Protein AF-0000000075312440 (afdb_homodimer)

Structure (mmCIF, N/CA/C/O backbone):
data_AF-0000000075312440-model_v1
#
loop_
_entity.id
_entity.type
_entity.pdbx_description
1 polymer 'Phytocyanin domain-containing protein'
#
loop_
_atom_site.group_PDB
_atom_site.id
_atom_site.type_symbol
_atom_site.label_atom_id
_atom_site.label_alt_id
_atom_site.label_comp_id
_atom_site.label_asym_id
_atom_site.label_entity_id
_atom_site.label_seq_id
_atom_site.pdbx_PDB_ins_code
_atom_site.Cartn_x
_atom_site.Cartn_y
_atom_site.Cartn_z
_atom_site.occupancy
_atom_site.B_iso_or_equiv
_atom_site.auth_seq_id
_atom_site.auth_comp_id
_atom_site.auth_asym_id
_atom_site.auth_atom_id
_atom_site.pdbx_PDB_model_num
ATOM 1 N N . MET A 1 1 ? -27.359 -23.406 16.297 1 30.23 1 MET A N 1
ATOM 2 C CA . MET A 1 1 ? -26.391 -22.375 16.625 1 30.23 1 MET A CA 1
ATOM 3 C C . MET A 1 1 ? -25.641 -21.922 15.383 1 30.23 1 MET A C 1
ATOM 5 O O . MET A 1 1 ? -24.875 -22.688 14.797 1 30.23 1 MET A O 1
ATOM 9 N N . MET A 1 2 ? -26.125 -20.906 14.672 1 35.16 2 MET A N 1
ATOM 10 C CA . MET A 1 2 ? -25.578 -20.422 13.406 1 35.16 2 MET A CA 1
ATOM 11 C C . MET A 1 2 ? -24.25 -19.703 13.625 1 35.16 2 MET A C 1
ATOM 13 O O . MET A 1 2 ? -24.188 -18.719 14.375 1 35.16 2 MET A O 1
ATOM 17 N N . ILE A 1 3 ? -23.141 -20.422 13.648 1 39.34 3 ILE A N 1
ATOM 18 C CA . ILE A 1 3 ? -21.812 -19.812 13.773 1 39.34 3 ILE A CA 1
ATOM 19 C C . ILE A 1 3 ? -21.594 -18.812 12.648 1 39.34 3 ILE A C 1
ATOM 21 O O . ILE A 1 3 ? -21.547 -19.188 11.477 1 39.34 3 ILE A O 1
ATOM 25 N N . VAL A 1 4 ? -22.016 -17.609 12.766 1 41.19 4 VAL A N 1
ATOM 26 C CA . VAL A 1 4 ? -21.609 -16.547 11.844 1 41.19 4 VAL A CA 1
ATOM 27 C C . VAL A 1 4 ? -20.094 -16.391 11.867 1 41.19 4 VAL A C 1
ATOM 29 O O . VAL A 1 4 ? -19.516 -16.031 12.898 1 41.19 4 VAL A O 1
ATOM 32 N N . ARG A 1 5 ? -19.406 -17.188 11.172 1 41.28 5 ARG A N 1
ATOM 33 C CA . ARG A 1 5 ? -17.969 -16.969 11.023 1 41.28 5 ARG A CA 1
ATOM 34 C C . ARG A 1 5 ? -17.672 -15.57 10.5 1 41.28 5 ARG A C 1
ATOM 36 O O . ARG A 1 5 ? -18.094 -15.219 9.398 1 41.28 5 ARG A O 1
ATOM 43 N N . VAL A 1 6 ? -17.625 -14.586 11.398 1 43.72 6 VAL A N 1
ATOM 44 C CA . VAL A 1 6 ? -17.125 -13.281 10.992 1 43.72 6 VAL A CA 1
ATOM 45 C C . VAL A 1 6 ? -15.797 -13.438 10.25 1 43.72 6 VAL A C 1
ATOM 47 O O . VAL A 1 6 ? -14.797 -13.852 10.836 1 43.72 6 VAL A O 1
ATOM 50 N N . GLU A 1 7 ? -15.859 -13.836 9.102 1 46.28 7 GLU A N 1
ATOM 51 C CA . GLU A 1 7 ? -14.633 -13.898 8.32 1 46.28 7 GLU A CA 1
ATOM 52 C C . GLU A 1 7 ? -13.859 -12.586 8.406 1 46.28 7 GLU A C 1
ATOM 54 O O . GLU A 1 7 ? -14.422 -11.516 8.188 1 46.28 7 GLU A O 1
ATOM 59 N N . SER A 1 8 ? -13.008 -12.32 9.367 1 50.22 8 SER A N 1
ATOM 60 C CA . SER A 1 8 ? -12.18 -11.133 9.57 1 50.22 8 SER A CA 1
ATOM 61 C C . SER A 1 8 ? -11.594 -10.633 8.258 1 50.22 8 SER A C 1
ATOM 63 O O . SER A 1 8 ? -10.82 -11.344 7.602 1 50.22 8 SER A O 1
ATOM 65 N N . SER A 1 9 ? -12.258 -9.766 7.586 1 57.12 9 SER A N 1
ATOM 66 C CA . SER A 1 9 ? -11.797 -9.133 6.355 1 57.12 9 SER A CA 1
ATOM 67 C C . SER A 1 9 ? -10.383 -8.586 6.508 1 57.12 9 SER A C 1
ATOM 69 O O . SER A 1 9 ? -10.086 -7.887 7.477 1 57.12 9 SER A O 1
ATOM 71 N N . THR A 1 10 ? -9.352 -9.148 5.961 1 80.31 10 THR A N 1
ATOM 72 C CA . THR A 1 10 ? -7.941 -8.781 5.977 1 80.31 10 THR A CA 1
ATOM 73 C C . THR A 1 10 ? -7.688 -7.559 5.098 1 80.31 10 THR A C 1
ATOM 75 O O . THR A 1 10 ? -6.547 -7.281 4.727 1 80.31 10 THR A O 1
ATOM 78 N N . THR A 1 11 ? -8.836 -6.77 4.863 1 89.88 11 THR A N 1
ATOM 79 C CA . THR A 1 11 ? -8.688 -5.582 4.027 1 89.88 11 THR A CA 1
ATOM 80 C C . THR A 1 11 ? -8.578 -4.324 4.887 1 89.88 11 THR A C 1
ATOM 82 O O . THR A 1 11 ? -9.008 -4.312 6.043 1 89.88 11 THR A O 1
ATOM 85 N N . THR A 1 12 ? -7.887 -3.367 4.406 1 92.75 12 THR A N 1
ATOM 86 C CA . THR A 1 12 ? -7.75 -2.059 5.035 1 92.75 12 THR A CA 1
ATOM 87 C C . THR A 1 12 ? -7.816 -0.947 3.988 1 92.75 12 THR A C 1
ATOM 89 O O . THR A 1 12 ? -7.812 -1.218 2.787 1 92.75 12 THR A O 1
ATOM 92 N N . THR A 1 13 ? -8.031 0.272 4.43 1 94.25 13 THR A N 1
ATOM 93 C CA . THR A 1 13 ? -8.133 1.429 3.549 1 94.25 13 THR A CA 1
ATOM 94 C C . THR A 1 13 ? -6.75 1.986 3.223 1 94.25 13 THR A C 1
ATOM 96 O O . THR A 1 13 ? -5.895 2.092 4.105 1 94.25 13 THR A O 1
ATOM 99 N N . LEU A 1 14 ? -6.605 2.281 1.987 1 96.88 14 LEU A N 1
ATOM 100 C CA . LEU A 1 14 ? -5.402 2.947 1.494 1 96.88 14 LEU A CA 1
ATOM 101 C C . LEU A 1 14 ? -5.73 4.34 0.968 1 96.88 14 LEU A C 1
ATOM 103 O O . LEU A 1 14 ? -6.59 4.492 0.095 1 96.88 14 LEU A O 1
ATOM 107 N N . HIS A 1 15 ? -5.109 5.34 1.508 1 97.38 15 HIS A N 1
ATOM 108 C CA . HIS A 1 15 ? -5.215 6.707 1.014 1 97.38 15 HIS A CA 1
ATOM 109 C C . HIS A 1 15 ? -4.082 7.035 0.048 1 97.38 15 HIS A C 1
ATOM 111 O O . HIS A 1 15 ? -2.906 6.965 0.417 1 97.38 15 HIS A O 1
ATOM 117 N N . ARG A 1 16 ? -4.41 7.422 -1.151 1 96.75 16 ARG A N 1
ATOM 118 C CA . ARG A 1 16 ? -3.377 7.906 -2.062 1 96.75 16 ARG A CA 1
ATOM 119 C C . ARG A 1 16 ? -3.055 9.375 -1.792 1 96.75 16 ARG A C 1
ATOM 121 O O . ARG A 1 16 ? -3.857 10.258 -2.102 1 96.75 16 ARG A O 1
ATOM 128 N N . VAL A 1 17 ? -1.908 9.602 -1.338 1 98.25 17 VAL A N 1
ATOM 129 C CA . VAL A 1 17 ? -1.532 10.938 -0.892 1 98.25 17 VAL A CA 1
ATOM 130 C C . VAL A 1 17 ? -1.569 11.906 -2.072 1 98.25 17 VAL A C 1
ATOM 132 O O . VAL A 1 17 ? -0.955 11.656 -3.111 1 98.25 17 VAL A O 1
ATOM 135 N N . GLY A 1 18 ? -2.275 12.953 -1.908 1 97.5 18 GLY A N 1
ATOM 136 C CA . GLY A 1 18 ? -2.422 13.945 -2.961 1 97.5 18 GLY A CA 1
ATOM 137 C C . GLY A 1 18 ? -3.539 13.617 -3.936 1 97.5 18 GLY A C 1
ATOM 138 O O . GLY A 1 18 ? -3.85 14.422 -4.82 1 97.5 18 GLY A O 1
ATOM 139 N N . GLY A 1 19 ? -4.047 12.43 -3.834 1 94.75 19 GLY A N 1
ATOM 140 C CA . GLY A 1 19 ? -5.266 12.117 -4.562 1 94.75 19 GLY A CA 1
ATOM 141 C C . GLY A 1 19 ? -5.02 11.289 -5.812 1 94.75 19 GLY A C 1
ATOM 142 O O . GLY A 1 19 ? -5.965 10.805 -6.438 1 94.75 19 GLY A O 1
ATOM 143 N N . GLY A 1 20 ? -3.773 11.148 -6.238 1 93.44 20 GLY A N 1
ATOM 144 C CA . GLY A 1 20 ? -3.447 10.422 -7.453 1 93.44 20 GLY A CA 1
ATOM 145 C C . GLY A 1 20 ? -2.377 9.367 -7.254 1 93.44 20 GLY A C 1
ATOM 146 O O . GLY A 1 20 ? -1.94 9.125 -6.125 1 93.44 20 GLY A O 1
ATOM 147 N N . ARG A 1 21 ? -2.008 8.711 -8.328 1 91.62 21 ARG A N 1
ATOM 148 C CA . ARG A 1 21 ? -1.05 7.609 -8.273 1 91.62 21 ARG A CA 1
ATOM 149 C C . ARG A 1 21 ? 0.366 8.133 -8.039 1 91.62 21 ARG A C 1
ATOM 151 O O . ARG A 1 21 ? 1.147 7.516 -7.312 1 91.62 21 ARG A O 1
ATOM 158 N N . TYR A 1 22 ? 0.708 9.219 -8.68 1 95.56 22 TYR A N 1
ATOM 159 C CA . TYR A 1 22 ? 2.041 9.797 -8.578 1 95.56 22 TYR A CA 1
ATOM 160 C C . TYR A 1 22 ? 1.967 11.273 -8.203 1 95.56 22 TYR A C 1
ATOM 162 O O . TYR A 1 22 ? 2.539 12.125 -8.883 1 95.56 22 TYR A O 1
ATOM 170 N N . THR A 1 23 ? 1.266 11.508 -7.016 1 97.5 23 THR A N 1
ATOM 171 C CA . THR A 1 23 ? 0.927 12.891 -6.684 1 97.5 23 THR A CA 1
ATOM 172 C C . THR A 1 23 ? 1.805 13.406 -5.547 1 97.5 23 THR A C 1
ATOM 174 O O . THR A 1 23 ? 1.729 14.586 -5.184 1 97.5 23 THR A O 1
ATOM 177 N N . TRP A 1 24 ? 2.674 12.562 -4.953 1 98.44 24 TRP A N 1
ATOM 178 C CA . TRP A 1 24 ? 3.705 13.141 -4.094 1 98.44 24 TRP A CA 1
ATOM 179 C C . TRP A 1 24 ? 4.75 13.875 -4.918 1 98.44 24 TRP A C 1
ATOM 181 O O . TRP A 1 24 ? 5.785 13.312 -5.273 1 98.44 24 TRP A O 1
ATOM 191 N N . ASN A 1 25 ? 4.41 15.047 -5.195 1 97.88 25 ASN A N 1
ATOM 192 C CA . ASN A 1 25 ? 5.125 15.906 -6.129 1 97.88 25 ASN A CA 1
ATOM 193 C C . ASN A 1 25 ? 4.949 17.375 -5.773 1 97.88 25 ASN A C 1
ATOM 195 O O . ASN A 1 25 ? 4.016 17.75 -5.059 1 97.88 25 ASN A O 1
ATOM 199 N N . PRO A 1 26 ? 5.93 18.172 -6.328 1 96.06 26 PRO A N 1
ATOM 200 C CA . PRO A 1 26 ? 5.734 19.609 -6.094 1 96.06 26 PRO A CA 1
ATOM 201 C C . PRO A 1 26 ? 4.422 20.125 -6.664 1 96.06 26 PRO A C 1
ATOM 203 O O . PRO A 1 26 ? 3.865 19.531 -7.59 1 96.06 26 PRO A O 1
ATOM 206 N N . ASN A 1 27 ? 3.869 21.188 -6.164 1 92.81 27 ASN A N 1
ATOM 207 C CA . ASN A 1 27 ? 2.705 21.922 -6.645 1 92.81 27 ASN A CA 1
ATOM 208 C C . ASN A 1 27 ? 1.409 21.172 -6.379 1 92.81 27 ASN A C 1
ATOM 210 O O . ASN A 1 27 ? 0.451 21.281 -7.145 1 92.81 27 ASN A O 1
ATOM 214 N N . VAL A 1 28 ? 1.43 20.266 -5.512 1 96.81 28 VAL A N 1
ATOM 215 C CA . VAL A 1 28 ? 0.22 19.656 -4.973 1 96.81 28 VAL A CA 1
ATOM 216 C C . VAL A 1 28 ? -0.119 20.281 -3.621 1 96.81 28 VAL A C 1
ATOM 218 O O . VAL A 1 28 ? 0.767 20.5 -2.791 1 96.81 28 VAL A O 1
ATOM 221 N N . ASN A 1 29 ? -1.418 20.594 -3.463 1 97 29 ASN A N 1
ATOM 222 C CA . ASN A 1 29 ? -1.864 21.125 -2.182 1 97 29 ASN A CA 1
ATOM 223 C C . ASN A 1 29 ? -2.238 20 -1.209 1 97 29 ASN A C 1
ATOM 225 O O . ASN A 1 29 ? -3.414 19.656 -1.076 1 97 29 ASN A O 1
ATOM 229 N N . PHE A 1 30 ? -1.274 19.578 -0.391 1 98 30 PHE A N 1
ATOM 230 C CA . PHE A 1 30 ? -1.459 18.406 0.466 1 98 30 PHE A CA 1
ATOM 231 C C . PHE A 1 30 ? -2.381 18.734 1.635 1 98 30 PHE A C 1
ATOM 233 O O . PHE A 1 30 ? -3.127 17.875 2.105 1 98 30 PHE A O 1
ATOM 240 N N . SER A 1 31 ? -2.322 19.953 2.08 1 96.06 31 SER A N 1
ATOM 241 C CA . SER A 1 31 ? -3.211 20.344 3.17 1 96.06 31 SER A CA 1
ATOM 242 C C . SER A 1 31 ? -4.676 20.266 2.746 1 96.06 31 SER A C 1
ATOM 244 O O . SER A 1 31 ? -5.516 19.766 3.5 1 96.06 31 SER A O 1
ATOM 246 N N . ASP A 1 32 ? -4.902 20.797 1.604 1 96.12 32 ASP A N 1
ATOM 247 C CA . ASP A 1 32 ? -6.266 20.719 1.085 1 96.12 32 ASP A CA 1
ATOM 248 C C . ASP A 1 32 ? -6.711 19.266 0.917 1 96.12 32 ASP A C 1
ATOM 250 O O . ASP A 1 32 ? -7.809 18.906 1.333 1 96.12 32 ASP A O 1
ATOM 254 N N . TRP A 1 33 ? -5.965 18.484 0.293 1 96.56 33 TRP A N 1
ATOM 255 C CA . TRP A 1 33 ? -6.281 17.062 0.123 1 96.56 33 TRP A CA 1
ATOM 256 C C . TRP A 1 33 ? -6.562 16.406 1.469 1 96.56 33 TRP A C 1
ATOM 258 O O . TRP A 1 33 ? -7.578 15.727 1.633 1 96.56 33 TRP A O 1
ATOM 268 N N . ALA A 1 34 ? -5.656 16.609 2.467 1 97.06 34 ALA A N 1
ATOM 269 C CA . ALA A 1 34 ? -5.777 15.953 3.764 1 97.06 34 ALA A CA 1
ATOM 270 C C . ALA A 1 34 ? -7.047 16.391 4.488 1 97.06 34 ALA A C 1
ATOM 272 O O . ALA A 1 34 ? -7.66 15.609 5.215 1 97.06 34 ALA A O 1
ATOM 273 N N . ASN A 1 35 ? -7.445 17.578 4.242 1 94.81 35 ASN A N 1
ATOM 274 C CA . ASN A 1 35 ? -8.617 18.125 4.914 1 94.81 35 ASN A CA 1
ATOM 275 C C . ASN A 1 35 ? -9.898 17.438 4.434 1 94.81 35 ASN A C 1
ATOM 277 O O . ASN A 1 35 ? -10.945 17.547 5.086 1 94.81 35 ASN A O 1
ATOM 281 N N . HIS A 1 36 ? -9.766 16.781 3.381 1 94.62 36 HIS A N 1
ATOM 282 C CA . HIS A 1 36 ? -10.945 16.109 2.846 1 94.62 36 HIS A CA 1
ATOM 283 C C . HIS A 1 36 ? -10.898 14.609 3.123 1 94.62 36 HIS A C 1
ATOM 285 O O . HIS A 1 36 ? -11.734 13.852 2.629 1 94.62 36 HIS A O 1
ATOM 291 N N . GLU A 1 37 ? -9.969 14.32 3.908 1 95.62 37 GLU A N 1
ATOM 292 C CA . GLU A 1 37 ? -9.812 12.922 4.285 1 95.62 37 GLU A CA 1
ATOM 293 C C . GLU A 1 37 ? -10.016 12.727 5.785 1 95.62 37 GLU A C 1
ATOM 295 O O . GLU A 1 37 ? -9.852 13.672 6.566 1 95.62 37 GLU A O 1
ATOM 300 N N . ARG A 1 38 ? -10.453 11.445 6.102 1 95 38 ARG A N 1
ATOM 301 C CA . ARG A 1 38 ? -10.391 10.945 7.473 1 95 38 ARG A CA 1
ATOM 302 C C . ARG A 1 38 ? -9.477 9.734 7.578 1 95 38 ARG A C 1
ATOM 304 O O . ARG A 1 38 ? -9.586 8.797 6.785 1 95 38 ARG A O 1
ATOM 311 N N . PHE A 1 39 ? -8.656 9.836 8.523 1 97.12 39 PHE A N 1
ATOM 312 C CA . PHE A 1 39 ? -7.656 8.789 8.711 1 97.12 39 PHE A CA 1
ATOM 313 C C . PHE A 1 39 ? -7.902 8.039 10.016 1 97.12 39 PHE A C 1
ATOM 315 O O . PHE A 1 39 ? -8.008 8.656 11.086 1 97.12 39 PHE A O 1
ATOM 322 N N . TYR A 1 40 ? -7.914 6.75 9.922 1 96.25 40 TYR A N 1
ATOM 323 C CA . TYR A 1 40 ? -8.109 5.938 11.117 1 96.25 40 TYR A CA 1
ATOM 324 C C . TYR A 1 40 ? -6.918 5.023 11.352 1 96.25 40 TYR A C 1
ATOM 326 O O . TYR A 1 40 ? -6.23 4.629 10.406 1 96.25 40 TYR A O 1
ATOM 334 N N . SER A 1 41 ? -6.746 4.727 12.609 1 96.88 41 SER A N 1
ATOM 335 C CA . SER A 1 41 ? -5.676 3.801 12.961 1 96.88 41 SER A CA 1
ATOM 336 C C . SER A 1 41 ? -5.797 2.494 12.188 1 96.88 41 SER A C 1
ATOM 338 O O . SER A 1 41 ? -6.895 1.953 12.039 1 96.88 41 SER A O 1
ATOM 340 N N . GLY A 1 42 ? -4.645 1.996 11.734 1 94.25 42 GLY A N 1
ATOM 341 C CA . GLY A 1 42 ? -4.609 0.757 10.977 1 94.25 42 GLY A CA 1
ATOM 342 C C . GLY A 1 42 ? -4.625 0.977 9.469 1 94.25 42 GLY A C 1
ATOM 343 O O . GLY A 1 42 ? -4.27 0.08 8.703 1 94.25 42 GLY A O 1
ATOM 344 N N . GLU A 1 43 ? -4.992 2.186 8.984 1 95.69 43 GLU A N 1
ATOM 345 C CA . GLU A 1 43 ? -5.078 2.477 7.559 1 95.69 43 GLU A CA 1
ATOM 346 C C . GLU A 1 43 ? -3.709 2.828 6.984 1 95.69 43 GLU A C 1
ATOM 348 O O . GLU A 1 43 ? -2.723 2.902 7.723 1 95.69 43 GLU A O 1
ATOM 353 N N . TRP A 1 44 ? -3.693 2.949 5.672 1 97.25 44 TRP A N 1
ATOM 354 C CA . TRP A 1 44 ? -2.41 3.082 4.992 1 97.25 44 TRP A CA 1
ATOM 355 C C . TRP A 1 44 ? -2.375 4.34 4.133 1 97.25 44 TRP A C 1
ATOM 357 O O . TRP A 1 44 ? -3.41 4.789 3.635 1 97.25 44 TRP A O 1
ATOM 367 N N . LEU A 1 45 ? -1.146 4.863 3.973 1 98.25 45 LEU A N 1
ATOM 368 C CA . LEU A 1 45 ? -0.843 5.902 2.992 1 98.25 45 LEU A CA 1
ATOM 369 C C . LEU A 1 45 ? -0.029 5.336 1.834 1 98.25 45 LEU A C 1
ATOM 371 O O . LEU A 1 45 ? 0.866 4.512 2.041 1 98.25 45 LEU A O 1
ATOM 375 N N . TYR A 1 46 ? -0.363 5.73 0.7 1 97.94 46 TYR A N 1
ATOM 376 C CA . TYR A 1 46 ? 0.431 5.465 -0.494 1 97.94 46 TYR A CA 1
ATOM 377 C C . TYR A 1 46 ? 1.084 6.738 -1.012 1 97.94 46 TYR A C 1
ATOM 379 O O . TYR A 1 46 ? 0.402 7.738 -1.257 1 97.94 46 TYR A O 1
ATOM 387 N N . PHE A 1 47 ? 2.391 6.695 -1.192 1 98.12 47 PHE A N 1
ATOM 388 C CA . PHE A 1 47 ? 3.168 7.762 -1.812 1 98.12 47 PHE A CA 1
ATOM 389 C C . PHE A 1 47 ? 3.703 7.32 -3.17 1 98.12 47 PHE A C 1
ATOM 391 O O . PHE A 1 47 ? 4.57 6.449 -3.248 1 98.12 47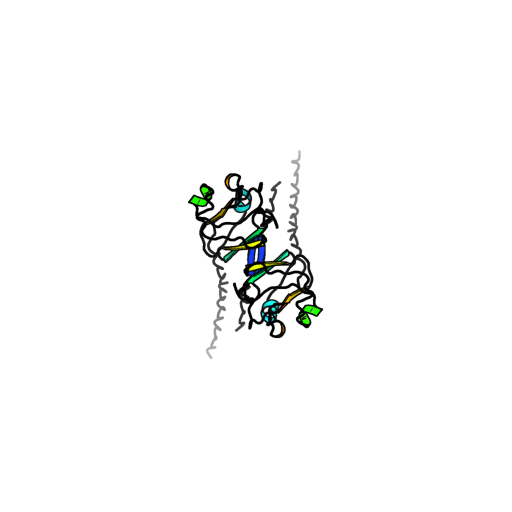 PHE A O 1
ATOM 398 N N . GLY A 1 48 ? 3.199 7.953 -4.207 1 97 48 GLY A N 1
ATOM 399 C CA . GLY A 1 48 ? 3.744 7.734 -5.535 1 97 48 GLY A CA 1
ATOM 400 C C . GLY A 1 48 ? 4.594 8.891 -6.027 1 97 48 GLY A C 1
ATOM 401 O O . GLY A 1 48 ? 4.137 10.039 -6.059 1 97 48 GLY A O 1
ATOM 402 N N . PHE A 1 49 ? 5.832 8.641 -6.438 1 97.75 49 PHE A N 1
ATOM 403 C CA . PHE A 1 49 ? 6.754 9.703 -6.824 1 97.75 49 PHE A CA 1
ATOM 404 C C . PHE A 1 49 ? 7.949 9.133 -7.574 1 97.75 49 PHE A C 1
ATOM 406 O O . PHE A 1 49 ? 8.125 7.914 -7.645 1 97.75 49 PHE A O 1
ATOM 413 N N . ASP A 1 50 ? 8.695 10.016 -8.203 1 96.94 50 ASP A N 1
ATOM 414 C CA . ASP A 1 50 ? 9.984 9.656 -8.781 1 96.94 50 ASP A CA 1
ATOM 415 C C . ASP A 1 50 ? 11.07 9.609 -7.715 1 96.94 50 ASP A C 1
ATOM 417 O O . ASP A 1 50 ? 11.492 10.648 -7.199 1 96.94 50 ASP A O 1
ATOM 421 N N . PRO A 1 51 ? 11.57 8.367 -7.438 1 95.25 51 PRO A N 1
ATOM 422 C CA . PRO A 1 51 ? 12.5 8.25 -6.312 1 95.25 51 PRO A CA 1
ATOM 423 C C . PRO A 1 51 ? 13.859 8.883 -6.598 1 95.25 51 PRO A C 1
ATOM 425 O O . PRO A 1 51 ? 14.672 9.047 -5.684 1 95.25 51 PRO A O 1
ATOM 428 N N . THR A 1 52 ? 14.133 9.227 -7.75 1 96.44 52 THR A N 1
ATOM 429 C CA . THR A 1 52 ? 15.383 9.914 -8.07 1 96.44 52 THR A CA 1
ATOM 430 C C . THR A 1 52 ? 15.305 11.391 -7.688 1 96.44 52 THR A C 1
ATOM 432 O O . THR A 1 52 ? 16.328 12.039 -7.48 1 96.44 52 THR A O 1
ATOM 435 N N . SER A 1 53 ? 14.109 11.898 -7.566 1 97.12 53 SER A N 1
ATOM 436 C CA . SER A 1 53 ? 13.93 13.328 -7.352 1 97.12 53 SER A CA 1
ATOM 437 C C . SER A 1 53 ? 13.359 13.609 -5.965 1 97.12 53 SER A C 1
ATOM 439 O O . SER A 1 53 ? 13.578 14.695 -5.41 1 97.12 53 SER A O 1
ATOM 441 N N . HIS A 1 54 ? 12.633 12.633 -5.504 1 98.12 54 HIS A N 1
ATOM 442 C CA . HIS A 1 54 ? 11.914 12.883 -4.258 1 98.12 54 HIS A CA 1
ATOM 443 C C . HIS A 1 54 ? 12.094 11.727 -3.279 1 98.12 54 HIS A C 1
ATOM 445 O O . HIS A 1 54 ? 12.547 10.648 -3.662 1 98.12 54 HIS A O 1
ATOM 451 N N . ASN A 1 55 ? 11.844 11.992 -2.016 1 98.31 55 ASN A N 1
ATOM 452 C CA . ASN A 1 55 ? 11.742 10.992 -0.961 1 98.31 55 ASN A CA 1
ATOM 453 C C . ASN A 1 55 ? 10.625 11.32 0.024 1 98.31 55 ASN A C 1
ATOM 455 O O . ASN A 1 55 ? 9.945 12.344 -0.121 1 98.31 55 ASN A O 1
ATOM 459 N N . VAL A 1 56 ? 10.289 10.406 0.856 1 98.75 56 VAL A N 1
ATOM 460 C CA . VAL A 1 56 ? 9.312 10.594 1.922 1 98.75 56 VAL A CA 1
ATOM 461 C C . VAL A 1 56 ? 9.953 10.305 3.275 1 98.75 56 VAL A C 1
ATOM 463 O O . VAL A 1 56 ? 10.367 9.172 3.543 1 98.75 56 VAL A O 1
ATOM 466 N N . LEU A 1 57 ? 10.047 11.297 4.145 1 98.81 57 LEU A N 1
ATOM 467 C CA . LEU A 1 57 ? 10.562 11.172 5.504 1 98.81 57 LEU A CA 1
ATOM 468 C C . LEU A 1 57 ? 9.469 11.438 6.531 1 98.81 57 LEU A C 1
ATOM 470 O O . LEU A 1 57 ? 8.773 12.453 6.457 1 98.81 57 LEU A O 1
ATOM 474 N N . GLU A 1 58 ? 9.281 10.523 7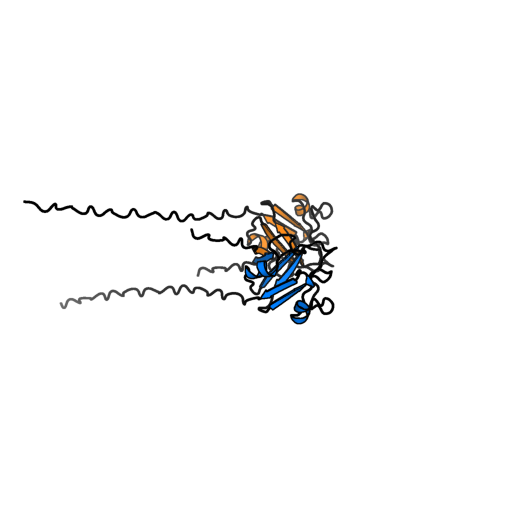.41 1 98.88 58 GLU A N 1
ATOM 475 C CA . GLU A 1 58 ? 8.484 10.805 8.602 1 98.88 58 GLU A CA 1
ATOM 476 C C . GLU A 1 58 ? 9.281 11.641 9.609 1 98.88 58 GLU A C 1
ATOM 478 O O . GLU A 1 58 ? 10.422 11.305 9.938 1 98.88 58 GLU A O 1
ATOM 483 N N . VAL A 1 59 ? 8.656 12.656 10.102 1 98.94 59 VAL A N 1
ATOM 484 C CA . VAL A 1 59 ? 9.375 13.555 11 1 98.94 59 VAL A CA 1
ATOM 485 C C . VAL A 1 59 ? 8.469 13.945 12.172 1 98.94 59 VAL A C 1
ATOM 487 O O . VAL A 1 59 ? 7.281 13.609 12.18 1 98.94 59 VAL A O 1
ATOM 490 N N . ASN A 1 60 ? 9.094 14.539 13.195 1 98.69 60 ASN A N 1
ATOM 491 C CA . ASN A 1 60 ? 8.273 15.109 14.258 1 98.69 60 ASN A CA 1
ATOM 492 C C . ASN A 1 60 ? 7.676 16.453 13.852 1 98.69 60 ASN A C 1
ATOM 494 O O . ASN A 1 60 ? 7.984 16.969 12.773 1 98.69 60 ASN A O 1
ATOM 498 N N . LYS A 1 61 ? 6.832 17 14.703 1 98.75 61 LYS A N 1
ATOM 499 C CA . LYS A 1 61 ? 6.113 18.234 14.375 1 98.75 61 LYS A CA 1
ATOM 500 C C . LYS A 1 61 ? 7.078 19.391 14.133 1 98.75 61 LYS A C 1
ATOM 502 O O . LYS A 1 61 ? 6.902 20.156 13.188 1 98.75 61 LYS A O 1
ATOM 507 N N . SER A 1 62 ? 8.062 19.531 14.977 1 98.69 62 SER A N 1
ATOM 508 C CA . SER A 1 62 ? 9.016 20.625 14.844 1 98.69 62 SER A CA 1
ATOM 509 C C . SER A 1 62 ? 9.742 20.562 13.508 1 98.69 62 SER A C 1
ATOM 511 O O . SER A 1 62 ? 9.852 21.578 12.805 1 98.69 62 SER A O 1
ATOM 513 N N . SER A 1 63 ? 10.219 19.391 13.172 1 98.81 63 SER A N 1
ATOM 514 C CA . SER A 1 63 ? 10.914 19.219 11.898 1 98.81 63 SER A CA 1
ATOM 515 C C . SER A 1 63 ? 9.977 19.453 10.719 1 98.81 63 SER A C 1
ATOM 517 O O . SER A 1 63 ? 10.398 19.938 9.672 1 98.81 63 SER A O 1
ATOM 519 N N . TYR A 1 64 ? 8.789 19.062 10.922 1 98.81 64 TYR A N 1
ATOM 520 C CA . TYR A 1 64 ? 7.77 19.344 9.914 1 98.81 64 TYR A CA 1
ATOM 521 C C . TYR A 1 64 ? 7.609 20.844 9.688 1 98.81 64 TYR A C 1
ATOM 523 O O . TYR A 1 64 ? 7.602 21.312 8.547 1 98.81 64 TYR A O 1
ATOM 531 N N . GLU A 1 65 ? 7.441 21.578 10.711 1 98.69 65 GLU A N 1
ATOM 532 C CA . GLU A 1 65 ? 7.199 23.016 10.633 1 98.69 65 GLU A CA 1
ATOM 533 C C . GLU A 1 65 ? 8.406 23.75 10.07 1 98.69 65 GLU A C 1
ATOM 535 O O . GLU A 1 65 ? 8.258 24.766 9.375 1 98.69 65 GLU A O 1
ATOM 540 N N . GLN A 1 66 ? 9.594 23.156 10.242 1 98.56 66 GLN A N 1
ATOM 541 C CA . GLN A 1 66 ? 10.812 23.859 9.867 1 98.56 66 GLN A CA 1
ATOM 542 C C . GLN A 1 66 ? 11.477 23.188 8.664 1 98.56 66 GLN A C 1
ATOM 544 O O . GLN A 1 66 ? 12.523 23.641 8.203 1 98.56 66 GLN A O 1
ATOM 549 N N . CYS A 1 67 ? 10.945 22.172 8.211 1 98.69 67 CYS A N 1
ATOM 550 C CA . CYS A 1 67 ? 11.477 21.406 7.098 1 98.69 67 CYS A CA 1
ATOM 551 C C . CYS A 1 67 ? 12.898 20.938 7.387 1 98.69 67 CYS A C 1
ATOM 553 O O . CYS A 1 67 ? 13.797 21.125 6.562 1 98.69 67 CYS A O 1
ATOM 555 N N . ILE A 1 68 ? 13.07 20.391 8.562 1 98.56 68 ILE A N 1
ATOM 556 C CA . ILE A 1 68 ? 14.344 19.766 8.922 1 98.56 68 ILE A CA 1
ATOM 557 C C . ILE A 1 68 ? 14.352 18.312 8.484 1 98.56 68 ILE A C 1
ATOM 559 O O . ILE A 1 68 ? 13.531 17.516 8.938 1 98.56 68 ILE A O 1
ATOM 563 N N . ASP A 1 69 ? 15.32 17.891 7.605 1 97.88 69 ASP A N 1
ATOM 564 C CA . ASP A 1 69 ? 15.289 16.562 7.016 1 97.88 69 ASP A CA 1
ATOM 565 C C . ASP A 1 69 ? 16.422 15.695 7.566 1 97.88 69 ASP A C 1
ATOM 567 O O . ASP A 1 69 ? 16.656 14.594 7.066 1 97.88 69 ASP A O 1
ATOM 571 N N . THR A 1 70 ? 17.109 16.141 8.625 1 97.12 70 THR A N 1
ATOM 572 C CA . THR A 1 70 ? 18.25 15.406 9.141 1 97.12 70 THR A CA 1
ATOM 573 C C . THR A 1 70 ? 17.859 14.602 10.375 1 97.12 70 THR A C 1
ATOM 575 O O . THR A 1 70 ? 18.578 13.68 10.766 1 97.12 70 THR A O 1
ATOM 578 N N . ASP A 1 71 ? 16.812 14.93 11.078 1 95.81 71 ASP A N 1
ATOM 579 C CA . ASP A 1 71 ? 16.406 14.234 12.297 1 95.81 71 ASP A CA 1
ATOM 580 C C . ASP A 1 71 ? 15.078 13.492 12.094 1 95.81 71 ASP A C 1
ATOM 582 O O . ASP A 1 71 ? 14.195 13.539 12.953 1 95.81 71 ASP A O 1
ATOM 586 N N . PHE A 1 72 ? 15.008 12.852 10.938 1 98.12 72 PHE A N 1
ATOM 587 C CA . PHE A 1 72 ? 13.75 12.18 10.648 1 98.12 72 PHE A CA 1
ATOM 588 C C . PHE A 1 72 ? 13.578 10.953 11.531 1 98.12 72 PHE A C 1
ATOM 590 O O . PHE A 1 72 ? 14.562 10.398 12.031 1 98.12 72 PHE A O 1
ATOM 597 N N . ILE A 1 73 ? 12.305 10.617 11.828 1 98.56 73 ILE A N 1
ATOM 598 C CA . ILE A 1 73 ? 11.922 9.445 12.602 1 98.56 73 ILE A CA 1
ATOM 599 C C . ILE A 1 73 ? 12.148 8.18 11.773 1 98.56 73 ILE A C 1
ATOM 601 O O . ILE A 1 73 ? 12.719 7.203 12.258 1 98.56 73 ILE A O 1
ATOM 605 N N . SER A 1 74 ? 11.695 8.117 10.508 1 97.62 74 SER A N 1
ATOM 606 C CA . SER A 1 74 ? 11.914 7.004 9.586 1 97.62 74 SER A CA 1
ATOM 607 C C . SER A 1 74 ? 11.969 7.484 8.141 1 97.62 74 SER A C 1
ATOM 609 O O . SER A 1 74 ? 11.391 8.523 7.805 1 97.62 74 SER A O 1
ATOM 611 N N . ASN A 1 75 ? 12.773 6.785 7.383 1 97.81 75 ASN A N 1
ATOM 612 C CA . ASN A 1 75 ? 12.773 6.957 5.934 1 97.81 75 ASN A CA 1
ATOM 613 C C . ASN A 1 75 ? 11.812 5.988 5.254 1 97.81 75 ASN A C 1
ATOM 615 O O . ASN A 1 75 ? 12.07 4.785 5.195 1 97.81 75 ASN A O 1
ATOM 619 N N . VAL A 1 76 ? 10.734 6.535 4.719 1 97.25 76 VAL A N 1
ATOM 620 C CA . VAL A 1 76 ? 9.648 5.746 4.145 1 97.25 76 VAL A CA 1
ATOM 621 C C . VAL A 1 76 ? 10.039 5.281 2.74 1 97.25 76 VAL A C 1
ATOM 623 O O . VAL A 1 76 ? 9.523 4.277 2.248 1 97.25 76 VAL A O 1
ATOM 626 N N . THR A 1 77 ? 10.961 5.895 2.051 1 95.88 77 THR A N 1
ATOM 627 C CA . THR A 1 77 ? 11.289 5.727 0.641 1 95.88 77 THR A CA 1
ATOM 628 C C . THR A 1 77 ? 11.945 4.371 0.394 1 95.88 77 THR A C 1
ATOM 630 O O . THR A 1 77 ? 12.93 4.02 1.046 1 95.88 77 THR A O 1
ATOM 633 N N . ARG A 1 78 ? 11.445 3.682 -0.514 1 90.19 78 ARG A N 1
ATOM 634 C CA . ARG A 1 78 ? 12.039 2.426 -0.962 1 90.19 78 ARG A CA 1
ATOM 635 C C . ARG A 1 78 ? 12.195 2.404 -2.479 1 90.19 78 ARG A C 1
ATOM 637 O O . ARG A 1 78 ? 13.219 1.945 -2.998 1 90.19 78 ARG A O 1
ATOM 644 N N . GLY A 1 79 ? 11.109 2.943 -3.281 1 90.56 79 GLY A N 1
ATOM 645 C CA . GLY A 1 79 ? 11.188 2.84 -4.73 1 90.56 79 GLY A CA 1
ATOM 646 C C . GLY A 1 79 ? 10.195 3.736 -5.445 1 90.56 79 GLY A C 1
ATOM 647 O O . GLY A 1 79 ? 10.094 3.701 -6.672 1 90.56 79 GLY A O 1
ATOM 648 N N . GLY A 1 80 ? 9.508 4.453 -4.82 1 94.56 80 GLY A N 1
ATOM 649 C CA . GLY A 1 80 ? 8.641 5.445 -5.434 1 94.56 80 GLY A CA 1
ATOM 650 C C . GLY A 1 80 ? 7.18 5.051 -5.414 1 94.56 80 GLY A C 1
ATOM 651 O O . GLY A 1 80 ? 6.328 5.781 -5.934 1 94.56 80 GLY A O 1
ATOM 652 N N . ARG A 1 81 ? 6.957 3.871 -5.004 1 94.06 81 ARG A N 1
ATOM 653 C CA . ARG A 1 81 ? 5.613 3.391 -4.688 1 94.06 81 ARG A CA 1
ATOM 654 C C . ARG A 1 81 ? 5.539 2.889 -3.25 1 94.06 81 ARG A C 1
ATOM 656 O O . ARG A 1 81 ? 5.328 1.698 -3.012 1 94.06 81 ARG A O 1
ATOM 663 N N . ASP A 1 82 ? 5.664 3.799 -2.354 1 96.75 82 ASP A N 1
ATOM 664 C CA . ASP A 1 82 ? 5.918 3.439 -0.961 1 96.75 82 ASP A CA 1
ATOM 665 C C . ASP A 1 82 ? 4.656 3.6 -0.116 1 96.75 82 ASP A C 1
ATOM 667 O O . ASP A 1 82 ? 3.854 4.504 -0.353 1 96.75 82 ASP A O 1
ATOM 671 N N . VAL A 1 83 ? 4.516 2.717 0.814 1 97.12 83 VAL A N 1
ATOM 672 C CA . VAL A 1 83 ? 3.344 2.76 1.681 1 97.12 83 VAL A CA 1
ATOM 673 C C . VAL A 1 83 ? 3.781 2.939 3.133 1 97.12 83 VAL A C 1
ATOM 675 O O . VAL A 1 83 ? 4.926 2.652 3.482 1 97.12 83 VAL A O 1
ATOM 678 N N . PHE A 1 84 ? 2.932 3.494 3.93 1 97.81 84 PHE A N 1
ATOM 679 C CA . PHE A 1 84 ? 3.135 3.729 5.355 1 97.81 84 PHE A CA 1
ATOM 680 C C . PHE A 1 84 ? 1.861 3.43 6.141 1 97.81 84 PHE A C 1
ATOM 682 O O . PHE A 1 84 ? 0.794 3.963 5.828 1 97.81 84 PHE A O 1
ATOM 689 N N . GLN A 1 85 ? 1.995 2.561 7.109 1 96.81 85 GLN A N 1
ATOM 690 C CA . GLN A 1 85 ? 0.828 2.234 7.922 1 96.81 85 GLN A CA 1
ATOM 691 C C . GLN A 1 85 ? 0.708 3.174 9.117 1 96.81 85 GLN A C 1
ATOM 693 O O . GLN A 1 85 ? 1.684 3.404 9.836 1 96.81 85 GLN A O 1
ATOM 698 N N . LEU A 1 86 ? -0.514 3.662 9.273 1 97.94 86 LEU A N 1
ATOM 699 C CA . LEU A 1 86 ? -0.839 4.512 10.414 1 97.94 86 LEU A CA 1
ATOM 700 C C . LEU A 1 86 ? -1.273 3.672 11.609 1 97.94 86 LEU A C 1
ATOM 702 O O . LEU A 1 86 ? -2.471 3.523 11.867 1 97.94 86 LEU A O 1
ATOM 706 N N . LEU A 1 87 ? -0.375 3.295 12.453 1 96.56 87 LEU A N 1
ATOM 707 C CA . LEU A 1 87 ? -0.623 2.271 13.469 1 96.56 87 LEU A CA 1
ATOM 708 C C . LEU A 1 87 ? -1.318 2.867 14.688 1 96.56 87 LEU A C 1
ATOM 710 O O . LEU A 1 87 ? -2.119 2.193 15.336 1 96.56 87 LEU A O 1
ATOM 714 N N . GLN A 1 88 ? -1.038 4.109 14.992 1 97.56 88 GLN A N 1
ATOM 715 C CA . GLN A 1 88 ? -1.541 4.715 16.219 1 97.56 88 GLN A CA 1
ATOM 716 C C . GLN A 1 88 ? -2.387 5.949 15.922 1 97.56 88 GLN A C 1
ATOM 718 O O . GLN A 1 88 ? -2.107 6.684 14.969 1 97.56 88 GLN A O 1
ATOM 723 N N . PRO A 1 89 ? -3.369 6.156 16.812 1 98 89 PRO A N 1
ATOM 724 C CA . PRO A 1 89 ? -4.117 7.406 16.688 1 98 89 PRO A CA 1
ATOM 725 C C . PRO A 1 89 ? -3.338 8.617 17.203 1 98 89 PRO A C 1
ATOM 727 O O . PRO A 1 89 ? -3.342 8.891 18.406 1 98 89 PRO A O 1
ATOM 730 N N . LYS A 1 90 ? -2.67 9.234 16.438 1 98.62 90 LYS A N 1
ATOM 731 C CA . LYS A 1 90 ? -1.864 10.43 16.688 1 98.62 90 LYS A CA 1
ATOM 732 C C . LYS A 1 90 ? -1.599 11.195 15.398 1 98.62 90 LYS A C 1
ATOM 734 O O . LYS A 1 90 ? -1.915 10.711 14.312 1 98.62 90 LYS A O 1
ATOM 739 N N . PRO A 1 91 ? -1.056 12.375 15.539 1 98.75 91 PRO A N 1
ATOM 740 C CA . PRO A 1 91 ? -0.611 13.039 14.32 1 98.75 91 PRO A CA 1
ATOM 741 C C . PRO A 1 91 ? 0.657 12.422 13.734 1 98.75 91 PRO A C 1
ATOM 743 O O . PRO A 1 91 ? 1.538 11.992 14.477 1 98.75 91 PRO A O 1
ATOM 746 N N . TYR A 1 92 ? 0.719 12.344 12.43 1 98.88 92 TYR A N 1
ATOM 747 C CA . TYR A 1 92 ? 1.918 12 11.68 1 98.88 92 TYR A CA 1
ATOM 748 C C . TYR A 1 92 ? 2.328 13.141 10.758 1 98.88 92 TYR A C 1
ATOM 750 O O . TYR A 1 92 ? 1.475 13.859 10.227 1 98.88 92 TYR A O 1
ATOM 758 N N . TYR A 1 93 ? 3.588 13.25 10.547 1 98.94 93 TYR A N 1
ATOM 759 C CA . TYR A 1 93 ? 4.148 14.297 9.695 1 98.94 93 TYR A CA 1
ATOM 760 C C . TYR A 1 93 ? 5.137 13.711 8.695 1 98.94 93 TYR A C 1
ATOM 762 O O . TYR A 1 93 ? 5.988 12.898 9.055 1 98.94 93 TYR A O 1
ATOM 770 N N . PHE A 1 94 ? 5.02 14.148 7.477 1 98.88 94 PHE A N 1
ATOM 771 C CA . PHE A 1 94 ? 5.898 13.703 6.398 1 98.88 94 PHE A CA 1
ATOM 772 C C . PHE A 1 94 ? 6.43 14.898 5.613 1 98.88 94 PHE A C 1
ATOM 774 O O . PHE A 1 94 ? 5.711 15.875 5.395 1 98.88 94 PHE A O 1
ATOM 781 N N . ILE A 1 95 ? 7.668 14.82 5.152 1 98.88 95 ILE A N 1
ATOM 782 C CA . ILE A 1 95 ? 8.219 15.867 4.301 1 98.88 95 ILE A CA 1
ATOM 783 C C . ILE A 1 95 ? 9 15.242 3.152 1 98.88 95 ILE A C 1
ATOM 785 O O . ILE A 1 95 ? 9.406 14.086 3.23 1 98.88 95 ILE A O 1
ATOM 789 N N . CYS A 1 96 ? 9.188 15.93 2.098 1 98.81 96 CYS A N 1
ATOM 790 C CA . CYS A 1 96 ? 10.219 15.617 1.116 1 98.81 96 CYS A CA 1
ATOM 791 C C . CYS A 1 96 ? 11.57 16.172 1.548 1 98.81 96 CYS A C 1
ATOM 793 O O . CYS A 1 96 ? 11.734 17.375 1.686 1 98.81 96 CYS A O 1
ATOM 795 N N . GLY A 1 97 ? 12.5 15.336 1.712 1 97.94 97 GLY A N 1
ATOM 796 C CA . GLY A 1 97 ? 13.812 15.742 2.188 1 97.94 97 GLY A CA 1
ATOM 797 C C . GLY A 1 97 ? 14.766 16.125 1.067 1 97.94 97 GLY A C 1
ATOM 798 O O . GLY A 1 97 ? 15.891 16.547 1.32 1 97.94 97 GLY A O 1
ATOM 799 N N . LYS A 1 98 ? 14.383 16.016 -0.135 1 96.62 98 LYS A N 1
ATOM 800 C CA . LYS A 1 98 ? 15.219 16.312 -1.29 1 96.62 98 LYS A CA 1
ATOM 801 C C . LYS A 1 98 ? 14.852 17.656 -1.907 1 96.62 98 LYS A C 1
ATOM 803 O O . LYS A 1 98 ? 14.945 17.828 -3.123 1 96.62 98 LYS A O 1
ATOM 808 N N . GLY A 1 99 ? 14.242 18.484 -1.05 1 93.25 99 GLY A N 1
ATOM 809 C CA . GLY A 1 99 ? 13.789 19.781 -1.521 1 93.25 99 GLY A CA 1
ATOM 810 C C . GLY A 1 99 ? 12.273 19.891 -1.606 1 93.25 99 GLY A C 1
ATOM 811 O O . GLY A 1 99 ? 11.562 18.922 -1.349 1 93.25 99 GLY A O 1
ATOM 812 N N . TYR A 1 100 ? 11.711 21.172 -1.656 1 96.31 100 TYR A N 1
ATOM 813 C CA . TYR A 1 100 ? 10.32 21.5 -1.955 1 96.31 100 TYR A CA 1
ATOM 814 C C . TYR A 1 100 ? 9.484 21.516 -0.685 1 96.31 100 TYR A C 1
ATOM 816 O O . TYR A 1 100 ? 8.336 21.984 -0.695 1 96.31 100 TYR A O 1
ATOM 824 N N . CYS A 1 101 ? 10.109 21.031 0.436 1 98.19 101 CYS A N 1
ATOM 825 C CA . CYS A 1 101 ? 9.359 21.062 1.688 1 98.19 101 CYS A CA 1
ATOM 826 C C . CYS A 1 101 ? 8.875 22.484 2 1 98.19 101 CYS A C 1
ATOM 828 O O . CYS A 1 101 ? 7.703 22.688 2.314 1 98.19 101 CYS A O 1
ATOM 830 N N . ASP A 1 102 ? 9.734 23.438 1.854 1 97.38 102 ASP A N 1
ATOM 831 C CA . ASP A 1 102 ? 9.406 24.828 2.17 1 97.38 102 ASP A CA 1
ATOM 832 C C . ASP A 1 102 ? 8.352 25.375 1.206 1 97.38 102 ASP A C 1
ATOM 834 O O . ASP A 1 102 ? 7.727 26.391 1.479 1 97.38 102 ASP A O 1
ATOM 838 N N . GLN A 1 103 ? 8.258 24.656 0.135 1 96.88 103 GLN A N 1
ATOM 839 C CA . GLN A 1 103 ? 7.281 25.094 -0.861 1 96.88 103 GLN A CA 1
ATOM 840 C C . GLN A 1 103 ? 5.992 24.281 -0.756 1 96.88 103 GLN A C 1
ATOM 842 O O . GLN A 1 103 ? 5.125 24.359 -1.628 1 96.88 103 GLN A O 1
ATOM 847 N N . GLY A 1 104 ? 5.852 23.406 0.224 1 97.94 104 GLY A N 1
ATOM 848 C CA . GLY A 1 104 ? 4.559 22.797 0.511 1 97.94 104 GLY A CA 1
ATOM 849 C C . GLY A 1 104 ? 4.543 21.297 0.307 1 97.94 104 GLY A C 1
ATOM 850 O O . GLY A 1 104 ? 3.521 20.641 0.533 1 97.94 104 GLY A O 1
ATOM 851 N N . MET A 1 105 ? 5.676 20.766 -0.135 1 98.5 105 MET A N 1
ATOM 852 C CA . MET A 1 105 ? 5.695 19.328 -0.293 1 98.5 105 MET A CA 1
ATOM 853 C C . MET A 1 105 ? 5.891 18.625 1.052 1 98.5 105 MET A C 1
ATOM 855 O O . MET A 1 105 ? 6.938 18.016 1.296 1 98.5 105 MET A O 1
ATOM 859 N N . LYS A 1 106 ? 4.941 18.688 1.897 1 98.81 106 LYS A N 1
ATOM 860 C CA . LYS A 1 106 ? 4.848 18.141 3.246 1 98.81 106 LYS A CA 1
ATOM 861 C C . LYS A 1 106 ? 3.398 17.859 3.629 1 98.81 106 LYS A C 1
ATOM 863 O O . LYS A 1 106 ? 2.477 18.453 3.068 1 98.81 106 LYS A O 1
ATOM 868 N N . LEU A 1 107 ? 3.182 16.906 4.492 1 98.88 107 LEU A N 1
ATOM 869 C CA . LEU A 1 107 ? 1.854 16.406 4.828 1 98.88 107 LEU A CA 1
ATOM 870 C C . LEU A 1 107 ? 1.727 16.172 6.328 1 98.88 107 LEU A C 1
ATOM 872 O O . LEU A 1 107 ? 2.598 15.547 6.941 1 98.88 107 LEU A O 1
ATOM 876 N N . ALA A 1 108 ? 0.729 16.703 6.922 1 98.81 108 ALA A N 1
ATOM 877 C CA . ALA A 1 108 ? 0.285 16.375 8.273 1 98.81 108 ALA A CA 1
ATOM 878 C C . ALA A 1 108 ? -1.037 15.617 8.242 1 98.81 108 ALA A C 1
ATOM 880 O O . ALA A 1 108 ? -1.966 16 7.527 1 98.81 108 ALA A O 1
ATOM 881 N N . VAL A 1 109 ? -1.056 14.539 8.938 1 98.31 109 VAL A N 1
ATOM 882 C CA . VAL A 1 109 ? -2.281 13.758 9.039 1 98.31 109 VAL A CA 1
ATOM 883 C C . VAL A 1 109 ? -2.643 13.555 10.508 1 98.31 109 VAL A C 1
ATOM 885 O O . VAL A 1 109 ? -1.782 13.219 11.328 1 98.31 109 VAL A O 1
ATOM 888 N N . ASN A 1 110 ? -3.908 13.789 10.836 1 98.25 110 ASN A N 1
ATOM 889 C CA . ASN A 1 110 ? -4.426 13.453 12.156 1 98.25 110 ASN A CA 1
ATOM 890 C C . ASN A 1 110 ? -5.195 12.133 12.148 1 98.25 110 ASN A C 1
ATOM 892 O O . ASN A 1 110 ? -6.277 12.047 11.562 1 98.25 110 ASN A O 1
ATOM 896 N N . VAL A 1 111 ? -4.625 11.148 12.859 1 98.44 111 VAL A N 1
ATOM 897 C CA . VAL A 1 111 ? -5.191 9.805 12.82 1 98.44 111 VAL A CA 1
ATOM 898 C C . VAL A 1 111 ? -6.137 9.609 14.008 1 98.44 111 VAL A C 1
ATOM 900 O O . VAL A 1 111 ? -5.762 9.859 15.156 1 98.44 111 VAL A O 1
ATOM 903 N N . LEU A 1 112 ? -7.328 9.164 13.672 1 97.75 112 LEU A N 1
ATOM 904 C CA . LEU A 1 112 ? -8.367 8.898 14.664 1 97.75 112 LEU A CA 1
ATOM 905 C C . LEU A 1 112 ? -8.367 7.434 15.078 1 97.75 112 LEU A C 1
ATOM 907 O O . LEU A 1 112 ? -7.906 6.57 14.32 1 97.75 112 LEU A O 1
ATOM 911 N N . PRO A 1 113 ? -8.836 7.172 16.344 1 95.88 113 PRO A N 1
ATOM 912 C CA . PRO A 1 113 ? -9.039 5.758 16.656 1 95.88 113 PRO A CA 1
ATOM 913 C C . PRO A 1 113 ? -10.055 5.086 15.734 1 95.88 113 PRO A C 1
ATOM 915 O O . PRO A 1 113 ? -10.953 5.75 15.219 1 95.88 113 PRO A O 1
ATOM 918 N N . GLN A 1 114 ? -9.789 3.799 15.484 1 91.19 114 GLN A N 1
ATOM 919 C CA . GLN A 1 114 ? -10.781 3.068 14.695 1 91.19 114 GLN A CA 1
ATOM 920 C C . GLN A 1 114 ? -12.164 3.158 15.336 1 91.19 114 GLN A C 1
ATOM 922 O O . GLN A 1 114 ? -12.297 3.031 16.562 1 91.19 114 GLN A O 1
ATOM 927 N N . PRO A 1 115 ? -13.164 3.477 14.461 1 82.75 115 PRO A N 1
ATOM 928 C CA . PRO A 1 115 ? -14.508 3.537 15.047 1 82.75 115 PRO A CA 1
ATOM 929 C C . PRO A 1 115 ? -14.938 2.209 15.664 1 82.75 115 PRO A C 1
ATOM 931 O O . PRO A 1 115 ? -14.562 1.143 15.18 1 82.75 115 PRO A O 1
ATOM 934 N N . SER A 1 116 ? -15.406 2.219 16.859 1 71.5 116 SER A N 1
ATOM 935 C CA . SER A 1 116 ? -15.898 1.02 17.531 1 71.5 116 SER A CA 1
ATOM 936 C C . SER A 1 116 ? -16.984 0.335 16.719 1 71.5 116 SER A C 1
ATOM 938 O O . SER A 1 116 ? -17.859 1 16.156 1 71.5 116 SER A O 1
ATOM 940 N N . THR A 1 117 ? -16.688 -0.676 16 1 56.53 117 THR A N 1
ATOM 941 C CA . THR A 1 117 ? -17.812 -1.443 15.453 1 56.53 117 THR A CA 1
ATOM 942 C C . THR A 1 117 ? -18.906 -1.607 16.5 1 56.53 117 THR A C 1
ATOM 944 O O . THR A 1 117 ? -18.703 -2.25 1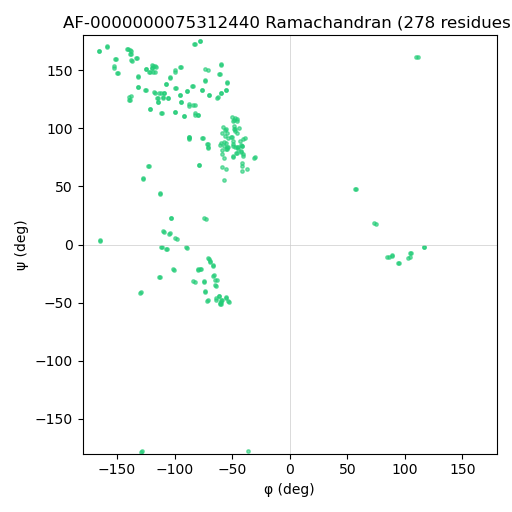7.531 1 56.53 117 THR A O 1
ATOM 947 N N . THR A 1 118 ? -19.609 -0.602 16.938 1 44.56 118 THR A N 1
ATOM 948 C CA . THR A 1 118 ? -20.766 -0.93 17.75 1 44.56 118 THR A CA 1
ATOM 949 C C . THR A 1 118 ? -21.516 -2.133 17.172 1 44.56 118 THR A C 1
ATOM 951 O O . THR A 1 118 ? -21.984 -2.092 16.047 1 44.56 118 THR A O 1
ATOM 954 N N . SER A 1 119 ? -21.047 -3.309 17.547 1 43.06 119 SER A N 1
ATOM 955 C CA . SER A 1 119 ? -22.016 -4.391 17.422 1 43.06 119 SER A CA 1
ATOM 956 C C . SER A 1 119 ? -23.453 -3.873 17.609 1 43.06 119 SER A C 1
ATOM 958 O O . SER A 1 119 ? -23.797 -3.352 18.672 1 43.06 119 SER A O 1
ATOM 960 N N . ASN A 1 120 ? -23.906 -3.24 16.641 1 40.06 120 ASN A N 1
ATOM 961 C CA . ASN A 1 120 ? -25.359 -3.117 16.766 1 40.06 120 ASN A CA 1
ATOM 962 C C . ASN A 1 120 ? -25.984 -4.383 17.344 1 40.06 120 ASN A C 1
ATOM 964 O O . ASN A 1 120 ? -26.016 -5.426 16.688 1 40.06 120 ASN A O 1
ATOM 968 N N . SER A 1 121 ? -25.672 -4.676 18.531 1 38.66 121 SER A N 1
ATOM 969 C CA . SER A 1 121 ? -26.531 -5.664 19.188 1 38.66 121 SER A CA 1
ATOM 970 C C . SER A 1 121 ? -28 -5.441 18.859 1 38.66 121 SER A C 1
ATOM 972 O O . SER A 1 121 ? -28.578 -4.426 19.25 1 38.66 121 SER A O 1
ATOM 974 N N . ILE A 1 122 ? -28.297 -5.828 17.703 1 39.78 122 ILE A N 1
ATOM 975 C CA . ILE A 1 122 ? -29.75 -5.977 17.547 1 39.78 122 ILE A CA 1
ATOM 976 C C . ILE A 1 122 ? -30.328 -6.637 18.797 1 39.78 122 ILE A C 1
ATOM 978 O O . ILE A 1 122 ? -30 -7.781 19.125 1 39.78 122 ILE A O 1
ATOM 982 N N . THR A 1 123 ? -30.516 -5.887 19.844 1 36.59 123 THR A N 1
ATOM 983 C CA . THR A 1 123 ? -31.391 -6.41 20.891 1 36.59 123 THR A CA 1
ATOM 984 C C . THR A 1 123 ? -32.688 -6.98 20.297 1 36.59 123 THR A C 1
ATOM 986 O O . THR A 1 123 ? -33.469 -6.242 19.734 1 36.59 123 THR A O 1
ATOM 989 N N . LEU A 1 124 ? -32.531 -8.18 19.781 1 35 124 LEU A N 1
ATOM 990 C CA . LEU A 1 124 ? -33.781 -8.883 19.531 1 35 124 LEU A CA 1
ATOM 991 C C . LEU A 1 124 ? -34.719 -8.75 20.719 1 35 124 LEU A C 1
ATOM 993 O O . LEU A 1 124 ? -34.406 -9.172 21.828 1 35 124 LEU A O 1
ATOM 997 N N . ILE A 1 125 ? -35.469 -7.629 20.828 1 37.31 125 ILE A N 1
ATOM 998 C CA . ILE A 1 125 ? -36.594 -7.547 21.766 1 37.31 125 ILE A CA 1
ATOM 999 C C . ILE A 1 125 ? -37.438 -8.812 21.656 1 37.31 125 ILE A C 1
ATOM 1001 O O . ILE A 1 125 ? -37.938 -9.148 20.594 1 37.31 125 ILE A O 1
ATOM 1005 N N . SER A 1 126 ? -37.031 -9.867 22.359 1 36.19 126 SER A N 1
ATOM 1006 C CA . SER A 1 126 ? -37.875 -11.047 22.562 1 36.19 126 SER A CA 1
ATOM 1007 C C . SER A 1 126 ? -39.312 -10.656 22.891 1 36.19 126 SER A C 1
ATOM 1009 O O . SER A 1 126 ? -39.531 -9.945 23.875 1 36.19 126 SER A O 1
ATOM 1011 N N . SER A 1 127 ? -40.125 -10.484 21.938 1 36.94 127 SER A N 1
ATOM 1012 C CA . SER A 1 127 ? -41.562 -10.352 22.156 1 36.94 127 SER A CA 1
ATOM 1013 C C . SER A 1 127 ? -42.094 -11.438 23.094 1 36.94 127 SER A C 1
ATOM 1015 O O . SER A 1 127 ? -41.812 -12.617 22.891 1 36.94 127 SER A O 1
ATOM 1017 N N . SER A 1 128 ? -42.25 -11.148 24.375 1 39.59 128 SER A N 1
ATOM 1018 C CA . SER A 1 128 ? -42.938 -11.969 25.375 1 39.59 128 SER A CA 1
ATOM 1019 C C . SER A 1 128 ? -44.25 -12.531 24.844 1 39.59 128 SER A C 1
ATOM 1021 O O . SER A 1 128 ? -45.094 -11.789 24.359 1 39.59 128 SER A O 1
ATOM 1023 N N . ALA A 1 129 ? -44.281 -13.828 24.406 1 42.5 129 ALA A N 1
ATOM 1024 C CA . ALA A 1 129 ? -45.438 -14.625 24.078 1 42.5 129 ALA A CA 1
ATOM 1025 C C . ALA A 1 129 ? -46.531 -14.492 25.156 1 42.5 129 ALA A C 1
ATOM 1027 O O . ALA A 1 129 ? -46.219 -14.523 26.344 1 42.5 129 ALA A O 1
ATOM 1028 N N . PHE A 1 130 ? -47.656 -13.812 24.922 1 38.72 130 PHE A N 1
ATOM 1029 C CA . PHE A 1 130 ? -48.875 -13.719 25.703 1 38.72 130 PHE A CA 1
ATOM 1030 C C . PHE A 1 130 ? -49.406 -15.102 26.078 1 38.72 130 PHE A C 1
ATOM 1032 O O . PHE A 1 130 ? -49.531 -15.977 25.234 1 38.72 130 PHE A O 1
ATOM 1039 N N . SER A 1 131 ? -49.031 -15.625 27.25 1 39.03 131 SER A N 1
ATOM 1040 C CA . SER A 1 131 ? -49.562 -16.844 27.828 1 39.03 131 SER A CA 1
ATOM 1041 C C . SER A 1 131 ? -51.094 -16.75 27.969 1 39.03 131 SER A C 1
ATOM 1043 O O . SER A 1 131 ? -51.625 -15.836 28.609 1 39.03 131 SER A O 1
ATOM 1045 N N . PHE A 1 132 ? -51.844 -17.219 27 1 40.62 132 PHE A N 1
ATOM 1046 C CA . PHE A 1 132 ? -53.281 -17.359 27.094 1 40.62 132 PHE A CA 1
ATOM 1047 C C . PHE A 1 132 ? -53.688 -18.266 28.25 1 40.62 132 PHE A C 1
ATOM 1049 O O . PHE A 1 132 ? -53.156 -19.391 28.359 1 40.62 132 PHE A O 1
ATOM 1056 N N . ALA A 1 133 ? -54.031 -17.734 29.438 1 38.5 133 ALA A N 1
ATOM 1057 C CA . ALA A 1 133 ? -54.594 -18.391 30.609 1 38.5 133 ALA A CA 1
ATOM 1058 C C . ALA A 1 133 ? -55.875 -19.141 30.266 1 38.5 133 ALA A C 1
ATOM 1060 O O . ALA A 1 133 ? -56.875 -18.547 29.844 1 38.5 133 A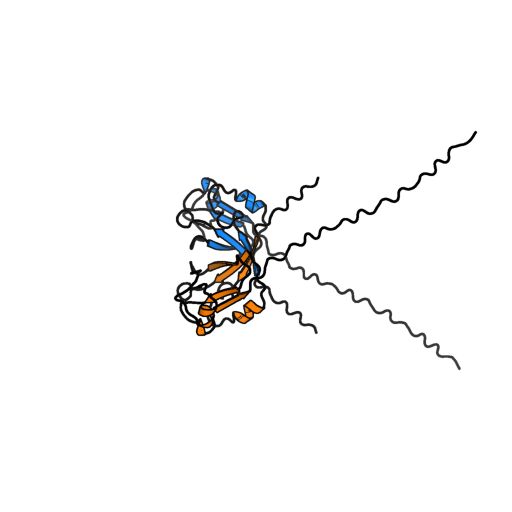LA A O 1
ATOM 1061 N N . ALA A 1 134 ? -55.75 -20.453 29.812 1 39.47 134 ALA A N 1
ATOM 1062 C CA . ALA A 1 134 ? -56.875 -21.359 29.609 1 39.47 134 ALA A CA 1
ATOM 1063 C C . ALA A 1 134 ? -57.719 -21.453 30.859 1 39.47 134 ALA A C 1
ATOM 1065 O O . ALA A 1 134 ? -57.219 -21.75 31.953 1 39.47 134 ALA A O 1
ATOM 1066 N N . VAL A 1 135 ? -58.75 -20.625 31 1 37.72 135 VAL A N 1
ATOM 1067 C CA . VAL A 1 135 ? -59.781 -20.625 32.031 1 37.72 135 VAL A CA 1
ATOM 1068 C C . VAL A 1 135 ? -60.5 -21.969 32.062 1 37.72 135 VAL A C 1
ATOM 1070 O O . VAL A 1 135 ? -61.188 -22.344 31.109 1 37.72 135 VAL A O 1
ATOM 1073 N N . SER A 1 136 ? -59.844 -23.016 32.594 1 37 136 SER A N 1
ATOM 1074 C CA . SER A 1 136 ? -60.5 -24.312 32.812 1 37 136 SER A CA 1
ATOM 1075 C C . SER A 1 136 ? -61.781 -24.156 33.625 1 37 136 SER A C 1
ATOM 1077 O O . SER A 1 136 ? -61.75 -23.688 34.75 1 37 136 SER A O 1
ATOM 1079 N N . ILE A 1 137 ? -62.844 -23.844 33 1 37.03 137 ILE A N 1
ATOM 1080 C CA . ILE A 1 137 ? -64.188 -23.812 33.594 1 37.03 137 ILE A CA 1
ATOM 1081 C C . ILE A 1 137 ? -64.5 -25.203 34.125 1 37.03 137 ILE A C 1
ATOM 1083 O O . ILE A 1 137 ? -64.688 -26.156 33.344 1 37.03 137 ILE A O 1
ATOM 1087 N N . LEU A 1 138 ? -63.812 -25.625 35.094 1 34.16 138 LEU A N 1
ATOM 1088 C CA . LEU A 1 138 ? -64.25 -26.844 35.812 1 34.16 138 LEU A CA 1
ATOM 1089 C C . LEU A 1 138 ? -65.688 -26.781 36.188 1 34.16 138 LEU A C 1
ATOM 1091 O O . LEU A 1 138 ? -66.125 -25.891 36.938 1 34.16 138 LEU A O 1
ATOM 1095 N N . ALA A 1 139 ? -66.5 -27.25 35.25 1 34.22 139 ALA A N 1
ATOM 1096 C CA . ALA A 1 139 ? -67.938 -27.453 35.438 1 34.22 139 ALA A CA 1
ATOM 1097 C C . ALA A 1 139 ? -68.188 -28.25 36.719 1 34.22 139 ALA A C 1
ATOM 1099 O O . ALA A 1 139 ? -67.625 -29.328 36.906 1 34.22 139 ALA A O 1
ATOM 1100 N N . LEU A 1 140 ? -68.75 -27.562 37.719 1 34.19 140 LEU A N 1
ATOM 1101 C CA . LEU A 1 140 ? -69.312 -28.016 38.969 1 34.19 140 LEU A CA 1
ATOM 1102 C C . LEU A 1 140 ? -70.438 -29.031 38.719 1 34.19 140 LEU A C 1
ATOM 1104 O O . LEU A 1 140 ? -71.5 -28.703 38.188 1 34.19 140 LEU A O 1
ATOM 1108 N N . MET A 1 141 ? -70.188 -30.203 37.938 1 24.5 141 MET A N 1
ATOM 1109 C CA . MET A 1 141 ? -71.188 -31.141 38.406 1 24.5 141 MET A CA 1
ATOM 1110 C C . MET A 1 141 ? -70.938 -31.516 39.875 1 24.5 141 MET A C 1
ATOM 1112 O O . MET A 1 141 ? -69.812 -31.625 40.281 1 24.5 141 MET A O 1
ATOM 1116 N N . MET B 1 1 ? -30.203 25.047 -5.777 1 30.52 1 MET B N 1
ATOM 1117 C CA . MET B 1 1 ? -29.5 23.938 -6.395 1 30.52 1 MET B CA 1
ATOM 1118 C C . MET B 1 1 ? -28.375 23.438 -5.484 1 30.52 1 MET B C 1
ATOM 1120 O O . MET B 1 1 ? -27.406 24.156 -5.227 1 30.52 1 MET B O 1
ATOM 1124 N N . MET B 1 2 ? -28.625 22.422 -4.633 1 34.97 2 MET B N 1
ATOM 1125 C CA . MET B 1 2 ? -27.688 21.875 -3.66 1 34.97 2 MET B CA 1
ATOM 1126 C C . MET B 1 2 ? -26.578 21.094 -4.359 1 34.97 2 MET B C 1
ATOM 1128 O O . MET B 1 2 ? -26.844 20.094 -5.035 1 34.97 2 MET B O 1
ATOM 1132 N N . ILE B 1 3 ? -25.516 21.719 -4.777 1 38.03 3 ILE B N 1
ATOM 1133 C CA . ILE B 1 3 ? -24.375 21.016 -5.379 1 38.03 3 ILE B CA 1
ATOM 1134 C C . ILE B 1 3 ? -23.797 20.016 -4.379 1 38.03 3 ILE B C 1
ATOM 1136 O O . ILE B 1 3 ? -23.281 20.406 -3.334 1 38.03 3 ILE B O 1
ATOM 1140 N N . VAL B 1 4 ? -24.297 18.859 -4.344 1 40.28 4 VAL B N 1
ATOM 1141 C CA . VAL B 1 4 ? -23.625 17.812 -3.58 1 40.28 4 VAL B CA 1
ATOM 1142 C C . VAL B 1 4 ? -22.234 17.594 -4.141 1 40.28 4 VAL B C 1
ATOM 1144 O O . VAL B 1 4 ? -22.062 17.234 -5.309 1 40.28 4 VAL B O 1
ATOM 1147 N N . ARG B 1 5 ? -21.25 18.344 -3.736 1 41.53 5 ARG B N 1
ATOM 1148 C CA . ARG B 1 5 ? -19.859 18.062 -4.113 1 41.53 5 ARG B CA 1
ATOM 1149 C C . ARG B 1 5 ? -19.469 16.641 -3.734 1 41.53 5 ARG B C 1
ATOM 1151 O O . ARG B 1 5 ? -19.484 16.266 -2.555 1 41.53 5 ARG B O 1
ATOM 1158 N N . VAL B 1 6 ? -19.828 15.664 -4.574 1 43.56 6 VAL B N 1
ATOM 1159 C CA . VAL B 1 6 ? -19.297 14.32 -4.379 1 43.56 6 VAL B CA 1
ATOM 1160 C C . VAL B 1 6 ? -17.781 14.375 -4.195 1 43.56 6 VAL B C 1
ATOM 1162 O O . VAL B 1 6 ? -17.047 14.734 -5.121 1 43.56 6 VAL B O 1
ATOM 1165 N N . GLU B 1 7 ? -17.359 14.781 -3.105 1 46.38 7 GLU B N 1
ATOM 1166 C CA . GLU B 1 7 ? -15.93 14.742 -2.848 1 46.38 7 GLU B CA 1
ATOM 1167 C C . GLU B 1 7 ? -15.344 13.367 -3.176 1 46.38 7 GLU B C 1
ATOM 1169 O O . GLU B 1 7 ? -15.859 12.344 -2.713 1 46.38 7 GLU B O 1
ATOM 1174 N N . SER B 1 8 ? -14.969 13.016 -4.391 1 50.75 8 SER B N 1
ATOM 1175 C CA . SER B 1 8 ? -14.352 11.766 -4.84 1 50.75 8 SER B CA 1
ATOM 1176 C C . SER B 1 8 ? -13.344 11.25 -3.82 1 50.75 8 SER B C 1
ATOM 1178 O O . SER B 1 8 ? -12.359 11.922 -3.514 1 50.75 8 SER B O 1
ATOM 1180 N N . SER B 1 9 ? -13.781 10.438 -2.941 1 57.41 9 SER B N 1
ATOM 1181 C CA . SER B 1 9 ? -12.93 9.773 -1.962 1 57.41 9 SER B CA 1
ATOM 1182 C C . SER B 1 9 ? -11.703 9.148 -2.627 1 57.41 9 SER B C 1
ATOM 1184 O O . SER B 1 9 ? -11.828 8.461 -3.641 1 57.41 9 SER B O 1
ATOM 1186 N N . THR B 1 10 ? -10.508 9.641 -2.496 1 80.38 10 THR B N 1
ATOM 1187 C CA . THR B 1 10 ? -9.234 9.188 -3.043 1 80.38 10 THR B CA 1
ATOM 1188 C C . THR B 1 10 ? -8.742 7.945 -2.311 1 80.38 10 THR B C 1
ATOM 1190 O O . THR B 1 10 ? -7.555 7.613 -2.365 1 80.38 10 THR B O 1
ATOM 1193 N N . THR B 1 11 ? -9.781 7.203 -1.653 1 89.88 11 THR B N 1
ATOM 1194 C CA . THR B 1 11 ? -9.398 6.004 -0.919 1 89.88 11 THR B CA 1
ATOM 1195 C C . THR B 1 11 ? -9.672 4.75 -1.75 1 89.88 11 THR B C 1
ATOM 1197 O O . THR B 1 11 ? -10.5 4.773 -2.658 1 89.88 11 THR B O 1
ATOM 1200 N N . THR B 1 12 ? -8.883 3.76 -1.574 1 92.75 12 THR B N 1
ATOM 1201 C CA . THR B 1 12 ? -9.055 2.451 -2.197 1 92.75 12 THR B CA 1
ATOM 1202 C C . THR B 1 12 ? -8.773 1.334 -1.196 1 92.75 12 THR B C 1
ATOM 1204 O O . THR B 1 12 ? -8.289 1.592 -0.09 1 92.75 12 THR B O 1
ATOM 1207 N N . THR B 1 13 ? -9.195 0.131 -1.503 1 94.38 13 THR B N 1
ATOM 1208 C CA . THR B 1 13 ? -9.008 -1.027 -0.636 1 94.38 13 THR B CA 1
ATOM 1209 C C . THR B 1 13 ? -7.633 -1.649 -0.854 1 94.38 13 THR B C 1
ATOM 1211 O O . THR B 1 13 ? -7.18 -1.784 -1.992 1 94.38 13 THR B O 1
ATOM 1214 N N . LEU B 1 14 ? -7.043 -1.958 0.248 1 96.94 14 LEU B N 1
ATOM 1215 C CA . LEU B 1 14 ? -5.777 -2.682 0.256 1 96.94 14 LEU B CA 1
ATOM 1216 C C . LEU B 1 14 ? -5.945 -4.062 0.879 1 96.94 14 LEU B C 1
ATOM 1218 O O . LEU B 1 14 ? -6.41 -4.184 2.014 1 96.94 14 LEU B O 1
ATOM 1222 N N . HIS B 1 15 ? -5.613 -5.078 0.149 1 97.38 15 HIS B N 1
ATOM 1223 C CA . HIS B 1 15 ? -5.582 -6.441 0.658 1 97.38 15 HIS B CA 1
ATOM 1224 C C . HIS B 1 15 ? -4.184 -6.824 1.128 1 97.38 15 HIS B C 1
ATOM 1226 O O . HIS B 1 15 ? -3.232 -6.805 0.342 1 97.38 15 HIS B O 1
ATOM 1232 N N . ARG B 1 16 ? -4.062 -7.207 2.373 1 96.75 16 ARG B N 1
ATOM 1233 C CA . ARG B 1 16 ? -2.785 -7.746 2.834 1 96.75 16 ARG B CA 1
ATOM 1234 C C . ARG B 1 16 ? -2.656 -9.227 2.48 1 96.75 16 ARG B C 1
ATOM 1236 O O . ARG B 1 16 ? -3.318 -10.07 3.08 1 96.75 16 ARG B O 1
ATOM 1243 N N . VAL B 1 17 ? -1.79 -9.5 1.615 1 98.19 17 VAL B N 1
ATOM 1244 C CA . VAL B 1 17 ? -1.67 -10.852 1.076 1 98.19 17 VAL B CA 1
ATOM 1245 C C . VAL B 1 17 ? -1.306 -11.828 2.195 1 98.19 17 VAL B C 1
ATOM 1247 O O . VAL B 1 17 ? -0.338 -11.602 2.928 1 98.19 17 VAL B O 1
ATOM 1250 N N . GLY B 1 18 ? -2.061 -12.852 2.309 1 97.5 18 GLY B N 1
ATOM 1251 C CA . GLY B 1 18 ? -1.85 -13.844 3.35 1 97.5 18 GLY B CA 1
ATOM 1252 C C . GLY B 1 18 ? -2.496 -13.469 4.672 1 97.5 18 GLY B C 1
ATOM 1253 O O . GLY B 1 18 ? -2.479 -14.258 5.621 1 97.5 18 GLY B O 1
ATOM 1254 N N . GLY B 1 19 ? -2.939 -12.266 4.773 1 94.81 19 GLY B N 1
ATOM 1255 C CA . GLY B 1 19 ? -3.775 -11.906 5.906 1 94.81 19 GLY B CA 1
ATOM 1256 C C . GLY B 1 19 ? -3.037 -11.094 6.957 1 94.81 19 GLY B C 1
ATOM 1257 O O . GLY B 1 19 ? -3.648 -10.578 7.891 1 94.81 19 GLY B O 1
ATOM 1258 N N . GLY B 1 20 ? -1.733 -10.992 6.871 1 93.56 20 GLY B N 1
ATOM 1259 C CA . GLY B 1 20 ? -0.939 -10.297 7.867 1 93.56 20 GLY B CA 1
ATOM 1260 C C . GLY B 1 20 ? 0.017 -9.281 7.262 1 93.56 20 GLY B C 1
ATOM 1261 O O . GLY B 1 20 ? 0.009 -9.062 6.051 1 93.56 20 GLY B O 1
ATOM 1262 N N . ARG B 1 21 ? 0.798 -8.633 8.109 1 91.75 21 ARG B N 1
ATOM 1263 C CA . ARG B 1 21 ? 1.71 -7.578 7.684 1 91.75 21 ARG B CA 1
ATOM 1264 C C . ARG B 1 21 ? 2.912 -8.156 6.941 1 91.75 21 ARG B C 1
ATOM 1266 O O . ARG B 1 21 ? 3.385 -7.574 5.965 1 91.75 21 ARG B O 1
ATOM 1273 N N . TYR B 1 22 ? 3.418 -9.273 7.422 1 95.62 22 TYR B N 1
ATOM 1274 C CA . TYR B 1 22 ? 4.586 -9.914 6.828 1 95.62 22 TYR B CA 1
ATOM 1275 C C . TYR B 1 22 ? 4.305 -11.383 6.527 1 95.62 22 TYR B C 1
ATOM 1277 O O . TYR B 1 22 ? 5.055 -12.266 6.957 1 95.62 22 TYR B O 1
ATOM 1285 N N . THR B 1 23 ? 3.211 -11.602 5.691 1 97.56 23 THR B N 1
ATOM 1286 C CA . THR B 1 23 ? 2.707 -12.961 5.535 1 97.56 23 THR B CA 1
ATOM 1287 C C . THR B 1 23 ? 3.068 -13.516 4.16 1 97.56 23 THR B C 1
ATOM 1289 O O . THR B 1 23 ? 2.807 -14.68 3.865 1 97.56 23 THR B O 1
ATOM 1292 N N . TRP B 1 24 ? 3.697 -12.711 3.271 1 98.44 24 TRP B N 1
ATOM 1293 C CA . TRP B 1 24 ? 4.301 -13.328 2.096 1 98.44 24 TRP B CA 1
ATOM 1294 C C . TRP B 1 24 ? 5.547 -14.125 2.475 1 98.44 24 TRP B C 1
ATOM 1296 O O . TRP B 1 24 ? 6.664 -13.602 2.41 1 98.44 24 TRP B O 1
ATOM 1306 N N . ASN B 1 25 ? 5.297 -15.25 2.873 1 97.88 25 ASN B N 1
ATOM 1307 C CA . ASN B 1 25 ? 6.27 -16.156 3.479 1 97.88 25 ASN B CA 1
ATOM 1308 C C . ASN B 1 25 ? 5.902 -17.609 3.229 1 97.88 25 ASN B C 1
ATOM 1310 O O . ASN B 1 25 ? 4.754 -17.922 2.902 1 97.88 25 ASN B O 1
ATOM 1314 N N . PRO B 1 26 ? 6.992 -18.453 3.379 1 96.19 26 PRO B N 1
ATOM 1315 C CA . PRO B 1 26 ? 6.656 -19.875 3.242 1 96.19 26 PRO B CA 1
ATOM 1316 C C . PRO B 1 26 ? 5.633 -20.344 4.273 1 96.19 26 PRO B C 1
ATOM 1318 O O . PRO B 1 26 ? 5.492 -19.734 5.332 1 96.19 26 PRO B O 1
ATOM 1321 N N . ASN B 1 27 ? 4.863 -21.375 4.031 1 92.62 27 ASN B N 1
ATOM 1322 C CA . ASN B 1 27 ? 3.938 -22.062 4.918 1 92.62 27 ASN B CA 1
ATOM 1323 C C . ASN B 1 27 ? 2.664 -21.266 5.148 1 92.62 27 ASN B C 1
ATOM 1325 O O . ASN B 1 27 ? 2.047 -21.359 6.211 1 92.62 27 ASN B O 1
ATOM 1329 N N . VAL B 1 28 ? 2.404 -20.359 4.355 1 96.88 28 VAL B N 1
ATOM 1330 C CA . VAL B 1 28 ? 1.107 -19.688 4.305 1 96.88 28 VAL B CA 1
ATOM 1331 C C . VAL B 1 28 ? 0.259 -20.281 3.188 1 96.88 28 VAL B C 1
ATOM 1333 O O . VAL B 1 28 ? 0.757 -20.531 2.088 1 96.88 28 VAL B O 1
ATOM 1336 N N . ASN B 1 29 ? -1.01 -20.531 3.531 1 97 29 ASN B N 1
ATOM 1337 C CA . ASN B 1 29 ? -1.933 -21.031 2.518 1 97 29 ASN B CA 1
ATOM 1338 C C . ASN B 1 29 ? -2.594 -19.891 1.748 1 97 29 ASN B C 1
ATOM 1340 O O . ASN B 1 29 ? -3.717 -19.5 2.064 1 97 29 ASN B O 1
ATOM 1344 N N . PHE B 1 30 ? -2.004 -19.5 0.619 1 98 30 PHE B N 1
ATOM 1345 C CA . PHE B 1 30 ? -2.447 -18.328 -0.119 1 98 30 PHE B CA 1
ATOM 1346 C C . PHE B 1 30 ? -3.754 -18.609 -0.851 1 98 30 PHE B C 1
ATOM 1348 O O . PHE B 1 30 ? -4.582 -17.703 -1.019 1 98 30 PHE B O 1
ATOM 1355 N N . SER B 1 31 ? -3.922 -19.812 -1.252 1 96.06 31 SER B N 1
ATOM 1356 C CA . SER B 1 31 ? -5.172 -20.156 -1.921 1 96.06 31 SER B CA 1
ATOM 1357 C C . SER B 1 31 ? -6.363 -20 -0.979 1 96.06 31 SER B C 1
ATOM 1359 O O . SER B 1 31 ? -7.402 -19.469 -1.367 1 96.06 31 SER B O 1
ATOM 1361 N N . ASP B 1 32 ? -6.18 -20.531 0.154 1 96.19 32 ASP B N 1
ATOM 1362 C CA . ASP B 1 32 ? -7.242 -20.406 1.146 1 96.19 32 ASP B CA 1
ATOM 1363 C C . ASP B 1 32 ? -7.527 -18.938 1.451 1 96.19 32 ASP B C 1
ATOM 1365 O O . ASP B 1 32 ? -8.688 -18.516 1.472 1 96.19 32 ASP B O 1
ATOM 1369 N N . TRP B 1 33 ? -6.551 -18.188 1.744 1 96.62 33 TRP B N 1
ATOM 1370 C CA . TRP B 1 33 ? -6.715 -16.766 2.004 1 96.62 33 TRP B CA 1
ATOM 1371 C C . TRP B 1 33 ? -7.449 -16.078 0.856 1 96.62 33 TRP B C 1
ATOM 1373 O O . TRP B 1 33 ? -8.422 -15.352 1.077 1 96.62 33 TRP B O 1
ATOM 1383 N N . ALA B 1 34 ? -7.008 -16.328 -0.409 1 97.19 34 ALA B N 1
ATOM 1384 C CA . ALA B 1 34 ? -7.582 -15.648 -1.574 1 97.19 34 ALA B CA 1
ATOM 1385 C C . ALA B 1 34 ? -9.047 -16.031 -1.762 1 97.19 34 ALA B C 1
ATOM 1387 O O . ALA B 1 34 ? -9.852 -15.219 -2.213 1 97.19 34 ALA B O 1
ATOM 1388 N N . ASN B 1 35 ? -9.367 -17.188 -1.377 1 94.94 35 ASN B N 1
ATOM 1389 C CA . ASN B 1 35 ? -10.734 -17.672 -1.547 1 94.94 35 ASN B CA 1
ATOM 1390 C C . ASN B 1 35 ? -11.711 -16.938 -0.628 1 94.94 35 ASN B C 1
ATOM 1392 O O . ASN B 1 35 ? -12.922 -16.984 -0.838 1 94.94 35 ASN B O 1
ATOM 1396 N N . HIS B 1 36 ? -11.164 -16.281 0.279 1 94.62 36 HIS B N 1
ATOM 1397 C CA . HIS B 1 36 ? -12.016 -15.562 1.21 1 94.62 36 HIS B CA 1
ATOM 1398 C C . HIS B 1 36 ? -12.008 -14.062 0.921 1 94.62 36 HIS B C 1
ATOM 1400 O O . HIS B 1 36 ? -12.555 -13.273 1.691 1 94.62 36 HIS B O 1
ATOM 1406 N N . GLU B 1 37 ? -11.422 -13.797 -0.144 1 95.69 37 GLU B N 1
ATOM 1407 C CA . GLU B 1 37 ? -11.352 -12.398 -0.574 1 95.69 37 GLU B CA 1
ATOM 1408 C C . GLU B 1 37 ? -12.094 -12.188 -1.888 1 95.69 37 GLU B C 1
ATOM 1410 O O . GLU B 1 37 ? -12.273 -13.133 -2.664 1 95.69 37 GLU B O 1
ATOM 1415 N N . ARG B 1 38 ? -12.57 -10.914 -2.051 1 95.12 38 ARG B N 1
ATOM 1416 C CA . ARG B 1 38 ? -13.016 -10.414 -3.348 1 95.12 38 ARG B CA 1
ATOM 1417 C C . ARG B 1 38 ? -12.156 -9.242 -3.805 1 95.12 38 ARG B C 1
ATOM 1419 O O . ARG B 1 38 ? -11.938 -8.297 -3.043 1 95.12 38 ARG B O 1
ATOM 1426 N N . PHE B 1 39 ? -11.727 -9.367 -4.984 1 97.25 39 PHE B N 1
ATOM 1427 C CA . PHE B 1 39 ? -10.836 -8.367 -5.547 1 97.25 39 PHE B CA 1
ATOM 1428 C C . PHE B 1 39 ? -11.523 -7.594 -6.668 1 97.25 39 PHE B C 1
ATOM 1430 O O . PHE B 1 39 ? -12.055 -8.195 -7.605 1 97.25 39 PHE B O 1
ATOM 1437 N N . TYR B 1 40 ? -11.445 -6.301 -6.578 1 96.31 40 TYR B N 1
ATOM 1438 C CA . TYR B 1 40 ? -12.047 -5.473 -7.617 1 96.31 40 TYR B CA 1
ATOM 1439 C C . TYR B 1 40 ? -10.992 -4.609 -8.297 1 96.31 40 TYR B C 1
ATOM 1441 O O . TYR B 1 40 ? -9.977 -4.258 -7.688 1 96.31 40 TYR B O 1
ATOM 1449 N N . SER B 1 41 ? -11.289 -4.312 -9.516 1 96.88 41 SER B N 1
ATOM 1450 C CA . SER B 1 41 ? -10.391 -3.436 -10.258 1 96.88 41 SER B CA 1
ATOM 1451 C C . SER B 1 41 ? -10.141 -2.131 -9.508 1 96.88 41 SER B C 1
ATOM 1453 O O . SER B 1 41 ? -11.078 -1.541 -8.961 1 96.88 41 SER B O 1
ATOM 1455 N N . GLY B 1 42 ? -8.898 -1.691 -9.547 1 94.12 42 GLY B N 1
ATOM 1456 C CA . GLY B 1 42 ? -8.516 -0.46 -8.867 1 94.12 42 GLY B CA 1
ATOM 1457 C C . GLY B 1 42 ? -7.977 -0.69 -7.469 1 94.12 42 GLY B C 1
ATOM 1458 O O . GLY B 1 42 ? -7.32 0.185 -6.898 1 94.12 42 GLY B O 1
ATOM 1459 N N . GLU B 1 43 ? -8.188 -1.886 -6.867 1 95.56 43 GLU B N 1
ATOM 1460 C CA . GLU B 1 43 ? -7.746 -2.18 -5.508 1 95.56 43 GLU B CA 1
ATOM 1461 C C . GLU B 1 43 ? -6.277 -2.598 -5.484 1 95.56 43 GLU B C 1
ATOM 1463 O O . GLU B 1 43 ? -5.645 -2.719 -6.535 1 95.56 43 GLU B O 1
ATOM 1468 N N . TRP B 1 44 ? -5.781 -2.734 -4.266 1 97.31 44 TRP B N 1
ATOM 1469 C CA . TRP B 1 44 ? -4.34 -2.93 -4.117 1 97.31 44 TRP B CA 1
ATOM 1470 C C . TRP B 1 44 ? -4.043 -4.195 -3.324 1 97.31 44 TRP B C 1
ATOM 1472 O O . TRP B 1 44 ? -4.832 -4.602 -2.467 1 97.31 44 TRP B O 1
ATOM 1482 N N . LEU B 1 45 ? -2.869 -4.781 -3.639 1 98.31 45 LEU B N 1
ATOM 1483 C CA . LEU B 1 45 ? -2.264 -5.836 -2.834 1 98.31 45 LEU B CA 1
ATOM 1484 C C . LEU B 1 45 ? -1.05 -5.312 -2.074 1 98.31 45 LEU B C 1
ATOM 1486 O O . LEU B 1 45 ? -0.266 -4.527 -2.613 1 98.31 45 LEU B O 1
ATOM 149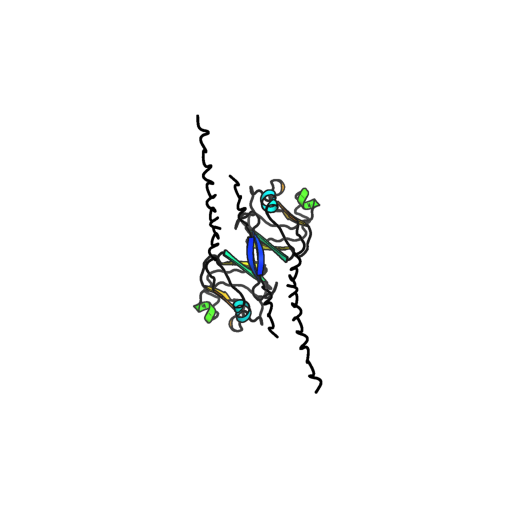0 N N . TYR B 1 46 ? -0.951 -5.703 -0.892 1 97.94 46 TYR B N 1
ATOM 1491 C CA . TYR B 1 46 ? 0.245 -5.48 -0.088 1 97.94 46 TYR B CA 1
ATOM 1492 C C . TYR B 1 46 ? 0.988 -6.785 0.159 1 97.94 46 TYR B C 1
ATOM 1494 O O . TYR B 1 46 ? 0.405 -7.754 0.651 1 97.94 46 TYR B O 1
ATOM 1502 N N . PHE B 1 47 ? 2.273 -6.801 -0.165 1 98.12 47 PHE B N 1
ATOM 1503 C CA . PHE B 1 47 ? 3.178 -7.906 0.127 1 98.12 47 PHE B CA 1
ATOM 1504 C C . PHE B 1 47 ? 4.207 -7.504 1.177 1 98.12 47 PHE B C 1
ATOM 1506 O O . PHE B 1 47 ? 5.082 -6.676 0.91 1 98.12 47 PHE B O 1
ATOM 1513 N N . GLY B 1 48 ? 4.105 -8.117 2.328 1 97.06 48 GLY B N 1
ATOM 1514 C CA . GLY B 1 48 ? 5.121 -7.934 3.352 1 97.06 48 GLY B CA 1
ATOM 1515 C C . GLY B 1 48 ? 6.039 -9.133 3.5 1 97.06 48 GLY B C 1
ATOM 1516 O O . GLY B 1 48 ? 5.574 -10.25 3.711 1 97.06 48 GLY B O 1
ATOM 1517 N N . PHE B 1 49 ? 7.34 -8.945 3.418 1 97.75 49 PHE B N 1
ATOM 1518 C CA . PHE B 1 49 ? 8.289 -10.055 3.441 1 97.75 49 PHE B CA 1
ATOM 1519 C C . PHE B 1 49 ? 9.703 -9.539 3.68 1 97.75 49 PHE B C 1
ATOM 1521 O O . PHE B 1 49 ? 9.945 -8.328 3.668 1 97.75 49 PHE B O 1
ATOM 1528 N N . ASP B 1 50 ? 10.594 -10.445 3.988 1 97 50 ASP B N 1
ATOM 1529 C CA . ASP B 1 50 ? 12.023 -10.156 4.039 1 97 50 ASP B CA 1
ATOM 1530 C C . ASP B 1 50 ? 12.633 -10.156 2.641 1 97 50 ASP B C 1
ATOM 1532 O O . ASP B 1 50 ? 12.781 -11.211 2.018 1 97 50 ASP B O 1
ATOM 1536 N N . PRO B 1 51 ? 13.039 -8.953 2.189 1 95.25 51 PRO B N 1
ATOM 1537 C CA . PRO B 1 51 ? 13.484 -8.867 0.796 1 95.25 51 PRO B CA 1
ATOM 1538 C C . PRO B 1 51 ? 14.82 -9.57 0.561 1 95.25 51 PRO B C 1
ATOM 1540 O O . PRO B 1 51 ? 15.219 -9.766 -0.588 1 95.25 51 PRO B O 1
ATOM 1543 N N . THR B 1 52 ? 15.508 -9.922 1.521 1 96.38 52 THR B N 1
ATOM 1544 C CA . THR B 1 52 ? 16.75 -10.664 1.359 1 96.38 52 THR B CA 1
ATOM 1545 C C . THR B 1 52 ? 16.469 -12.133 1.051 1 96.38 52 THR B C 1
ATOM 1547 O O . THR B 1 52 ? 17.312 -12.828 0.482 1 96.38 52 THR B O 1
ATOM 1550 N N . SER B 1 53 ? 15.297 -12.594 1.386 1 97.19 53 SER B N 1
ATOM 1551 C CA . SER B 1 53 ? 14.984 -14.016 1.263 1 97.19 53 SER B CA 1
ATOM 1552 C C . SER B 1 53 ? 13.93 -14.258 0.19 1 97.19 53 SER B C 1
ATOM 1554 O O . SER B 1 53 ? 13.875 -15.336 -0.399 1 97.19 53 SER B O 1
ATOM 1556 N N . HIS B 1 54 ? 13.125 -13.234 0.028 1 98.19 54 HIS B N 1
ATOM 1557 C CA . HIS B 1 54 ? 11.977 -13.445 -0.854 1 98.19 54 HIS B CA 1
ATOM 1558 C C . HIS B 1 54 ? 11.82 -12.289 -1.838 1 98.19 54 HIS B C 1
ATOM 1560 O O . HIS B 1 54 ? 12.438 -11.234 -1.664 1 98.19 54 HIS B O 1
ATOM 1566 N N . ASN B 1 55 ? 11.094 -12.539 -2.912 1 98.31 55 ASN B N 1
ATOM 1567 C CA . ASN B 1 55 ? 10.641 -11.523 -3.859 1 98.31 55 ASN B CA 1
ATOM 1568 C C . ASN B 1 55 ? 9.227 -11.805 -4.348 1 98.31 55 ASN B C 1
ATOM 1570 O O . ASN B 1 55 ? 8.609 -12.789 -3.945 1 98.31 55 ASN B O 1
ATOM 1574 N N . VAL B 1 56 ? 8.648 -10.859 -5 1 98.75 56 VAL B N 1
ATOM 1575 C CA . VAL B 1 56 ? 7.328 -10.992 -5.613 1 98.75 56 VAL B CA 1
ATOM 1576 C C . VAL B 1 56 ? 7.426 -10.727 -7.113 1 98.75 56 VAL B C 1
ATOM 1578 O O . VAL B 1 56 ? 7.762 -9.617 -7.531 1 98.75 56 VAL B O 1
ATOM 1581 N N . LEU B 1 57 ? 7.133 -11.711 -7.945 1 98.88 57 LEU B N 1
ATOM 1582 C CA . LEU B 1 57 ? 7.105 -11.594 -9.398 1 98.88 57 LEU B CA 1
ATOM 1583 C C . LEU B 1 57 ? 5.695 -11.805 -9.938 1 98.88 57 LEU B C 1
ATOM 1585 O O . LEU B 1 57 ? 5.035 -12.789 -9.594 1 98.88 57 LEU B O 1
ATOM 1589 N N . GLU B 1 58 ? 5.227 -10.875 -10.688 1 98.94 58 GLU B N 1
ATOM 1590 C CA . GLU B 1 58 ? 4.027 -11.117 -11.492 1 98.94 58 GLU B CA 1
ATOM 1591 C C . GLU B 1 58 ? 4.348 -11.977 -12.711 1 98.94 58 GLU B C 1
ATOM 1593 O O . GLU B 1 58 ? 5.289 -11.695 -13.445 1 98.94 58 GLU B O 1
ATOM 1598 N N . VAL B 1 59 ? 3.543 -12.969 -12.93 1 98.94 59 VAL B N 1
ATOM 1599 C CA . VAL B 1 59 ? 3.824 -13.891 -14.016 1 98.94 59 VAL B CA 1
ATOM 1600 C C . VAL B 1 59 ? 2.531 -14.234 -14.758 1 98.94 59 VAL B C 1
ATOM 1602 O O . VAL B 1 59 ? 1.442 -13.844 -14.32 1 98.94 59 VAL B O 1
ATOM 1605 N N . ASN B 1 60 ? 2.686 -14.844 -15.938 1 98.69 60 ASN B N 1
ATOM 1606 C CA . ASN B 1 60 ? 1.502 -15.367 -16.609 1 98.69 60 ASN B CA 1
ATOM 1607 C C . ASN B 1 60 ? 1.043 -16.688 -15.984 1 98.69 60 ASN B C 1
ATOM 1609 O O . ASN B 1 60 ? 1.708 -17.219 -15.094 1 98.69 60 ASN B O 1
ATOM 1613 N N . LYS B 1 61 ? -0.086 -17.188 -16.453 1 98.81 61 LYS B N 1
ATOM 1614 C CA . LYS B 1 61 ? -0.688 -18.375 -15.859 1 98.81 61 LYS B CA 1
ATOM 1615 C C . LYS B 1 61 ? 0.241 -19.578 -15.984 1 98.81 61 LYS B C 1
ATOM 1617 O O . LYS B 1 61 ? 0.402 -20.359 -15.031 1 98.81 61 LYS B O 1
ATOM 1622 N N . SER B 1 62 ? 0.836 -19.781 -17.141 1 98.75 62 SER B N 1
ATOM 1623 C CA . SER B 1 62 ? 1.721 -20.906 -17.359 1 98.75 62 SER B CA 1
ATOM 1624 C C . SER B 1 62 ? 2.898 -20.891 -16.391 1 98.75 62 SER B C 1
ATOM 1626 O O . SER B 1 62 ? 3.217 -21.922 -15.781 1 98.75 62 SER B O 1
ATOM 1628 N N . SER B 1 63 ? 3.506 -19.75 -16.281 1 98.81 63 SER B N 1
ATOM 1629 C CA . SER B 1 63 ? 4.633 -19.609 -15.367 1 98.81 63 SER B CA 1
ATOM 1630 C C . SER B 1 63 ? 4.199 -19.812 -13.914 1 98.81 63 SER B C 1
ATOM 1632 O O . SER B 1 63 ? 4.961 -20.328 -13.102 1 98.81 63 SER B O 1
ATOM 1634 N N . TYR B 1 64 ? 3.035 -19.359 -13.648 1 98.81 64 TYR B N 1
ATOM 1635 C CA . TYR B 1 64 ? 2.463 -19.594 -12.328 1 98.81 64 TYR B CA 1
ATOM 1636 C C . TYR B 1 64 ? 2.332 -21.094 -12.047 1 98.81 64 TYR B C 1
ATOM 1638 O O . TYR B 1 64 ? 2.736 -21.562 -10.977 1 98.81 64 TYR B O 1
ATOM 1646 N N . GLU B 1 65 ? 1.776 -21.828 -12.922 1 98.69 65 GLU B N 1
ATOM 1647 C CA . GLU B 1 65 ? 1.516 -23.25 -12.75 1 98.69 65 GLU B CA 1
ATOM 1648 C C . GLU B 1 65 ? 2.816 -24.047 -12.672 1 98.69 65 GLU B C 1
ATOM 1650 O O . GLU B 1 65 ? 2.896 -25.047 -11.961 1 98.69 65 GLU B O 1
ATOM 1655 N N . GLN B 1 66 ? 3.857 -23.5 -13.297 1 98.62 66 GLN B N 1
ATOM 1656 C CA . GLN B 1 66 ? 5.102 -24.266 -13.398 1 98.62 66 GLN B CA 1
ATOM 1657 C C . GLN B 1 66 ? 6.199 -23.641 -12.539 1 98.62 66 GLN B C 1
ATOM 1659 O O . GLN B 1 66 ? 7.324 -24.141 -12.5 1 98.62 66 GLN B O 1
ATOM 1664 N N . CYS B 1 67 ? 5.93 -22.625 -11.938 1 98.69 67 CYS B N 1
ATOM 1665 C CA . CYS B 1 67 ? 6.879 -21.875 -11.109 1 98.69 67 CYS B CA 1
ATOM 1666 C C . CYS B 1 67 ? 8.109 -21.469 -11.922 1 98.69 67 CYS B C 1
ATOM 1668 O O . CYS B 1 67 ? 9.242 -21.703 -11.5 1 98.69 67 CYS B O 1
ATOM 1670 N N . ILE B 1 68 ? 7.84 -20.922 -13.078 1 98.56 68 ILE B N 1
ATOM 1671 C CA . ILE B 1 68 ? 8.906 -20.359 -13.898 1 98.56 68 ILE B CA 1
ATOM 1672 C C . ILE B 1 68 ? 9.148 -18.906 -13.516 1 98.56 68 ILE B C 1
ATOM 1674 O O . ILE B 1 68 ? 8.258 -18.062 -13.633 1 98.56 68 ILE B O 1
ATOM 1678 N N . ASP B 1 69 ? 10.383 -18.562 -13.055 1 97.88 69 ASP B N 1
ATOM 1679 C CA . ASP B 1 69 ? 10.641 -17.234 -12.516 1 97.88 69 ASP B CA 1
ATOM 1680 C C . ASP B 1 69 ? 11.516 -16.422 -13.461 1 97.88 69 ASP B C 1
ATOM 1682 O O . ASP B 1 69 ? 11.969 -15.328 -13.109 1 97.88 69 ASP B O 1
ATOM 1686 N N . THR B 1 70 ? 11.742 -16.875 -14.688 1 97.19 70 THR B N 1
ATOM 1687 C CA . THR B 1 70 ? 12.641 -16.188 -15.609 1 97.19 70 THR B CA 1
ATOM 1688 C C . THR B 1 70 ? 11.844 -15.367 -16.625 1 97.19 70 THR B C 1
ATOM 1690 O O . THR B 1 70 ? 12.391 -14.469 -17.266 1 97.19 70 THR B O 1
ATOM 1693 N N . ASP B 1 71 ? 10.586 -15.648 -16.875 1 95.62 71 ASP B N 1
ATOM 1694 C CA . ASP B 1 71 ? 9.766 -14.938 -17.844 1 95.62 71 ASP B CA 1
ATOM 1695 C C . ASP B 1 71 ? 8.656 -14.141 -17.172 1 95.62 71 ASP B C 1
ATOM 1697 O O . ASP B 1 71 ? 7.504 -14.18 -17.594 1 95.62 71 ASP B O 1
ATOM 1701 N N . PHE B 1 72 ? 9.086 -13.461 -16.094 1 98.19 72 PHE B N 1
ATOM 1702 C CA . PHE B 1 72 ? 8.062 -12.734 -15.359 1 98.19 72 PHE B CA 1
ATOM 1703 C C . PHE B 1 72 ? 7.617 -11.492 -16.125 1 98.19 72 PHE B C 1
ATOM 1705 O O . PHE B 1 72 ? 8.359 -10.977 -16.969 1 98.19 72 PHE B O 1
ATOM 1712 N N . ILE B 1 73 ? 6.34 -11.086 -15.922 1 98.56 73 ILE B N 1
ATOM 1713 C CA . ILE B 1 73 ? 5.746 -9.883 -16.5 1 98.56 73 ILE B CA 1
ATOM 1714 C C . ILE B 1 73 ? 6.328 -8.641 -15.836 1 98.56 73 ILE B C 1
ATOM 1716 O O . ILE B 1 73 ? 6.715 -7.688 -16.516 1 98.56 73 ILE B O 1
ATOM 1720 N N . SER B 1 74 ? 6.398 -8.578 -14.492 1 97.69 74 SER B N 1
ATOM 1721 C CA . SER B 1 74 ? 7 -7.488 -13.734 1 97.69 74 SER B CA 1
ATOM 1722 C C . SER B 1 74 ? 7.574 -7.98 -12.414 1 97.69 74 SER B C 1
ATOM 1724 O O . SER B 1 74 ? 7.117 -8.992 -11.867 1 97.69 74 SER B O 1
ATOM 1726 N N . ASN B 1 75 ? 8.641 -7.328 -12.016 1 97.81 75 ASN B N 1
ATOM 1727 C CA . ASN B 1 75 ? 9.18 -7.508 -10.672 1 97.81 75 ASN B CA 1
ATOM 1728 C C . ASN B 1 75 ? 8.594 -6.5 -9.695 1 97.81 75 ASN B C 1
ATOM 1730 O O . ASN B 1 75 ? 8.914 -5.309 -9.75 1 97.81 75 ASN B O 1
ATOM 1734 N N . VAL B 1 76 ? 7.781 -6.996 -8.797 1 97.25 76 VAL B N 1
ATOM 1735 C CA . VAL B 1 76 ? 7.031 -6.156 -7.863 1 97.25 76 VAL B CA 1
ATOM 1736 C C . VAL B 1 76 ? 7.938 -5.719 -6.715 1 97.25 76 VAL B C 1
ATOM 1738 O O . VAL B 1 76 ? 7.691 -4.691 -6.078 1 97.25 76 VAL B O 1
ATOM 1741 N N . THR B 1 77 ? 9.023 -6.367 -6.41 1 95.88 77 THR B N 1
ATOM 1742 C CA . THR B 1 77 ? 9.867 -6.23 -5.23 1 95.88 77 THR B CA 1
ATOM 1743 C C . THR B 1 77 ? 10.625 -4.906 -5.262 1 95.88 77 THR B C 1
ATOM 1745 O O . THR B 1 77 ? 11.312 -4.602 -6.238 1 95.88 77 THR B O 1
ATOM 1748 N N . ARG B 1 78 ? 10.539 -4.207 -4.238 1 90.12 78 ARG B N 1
ATOM 1749 C CA . ARG B 1 78 ? 11.312 -2.982 -4.055 1 90.12 78 ARG B CA 1
ATOM 1750 C C . ARG B 1 78 ? 12.023 -2.982 -2.709 1 90.12 78 ARG B C 1
ATOM 1752 O O . ARG B 1 78 ? 13.195 -2.592 -2.617 1 90.12 78 ARG B O 1
ATOM 1759 N N . GLY B 1 79 ? 11.289 -3.469 -1.56 1 90.56 79 GLY B N 1
ATOM 1760 C CA . GLY B 1 79 ? 11.914 -3.381 -0.247 1 90.56 79 GLY B CA 1
ATOM 1761 C C . GLY B 1 79 ? 11.219 -4.238 0.797 1 90.56 79 GLY B C 1
ATOM 1762 O O . GLY B 1 79 ? 11.586 -4.207 1.974 1 90.56 79 GLY B O 1
ATOM 1763 N N . GLY B 1 80 ? 10.328 -4.922 0.483 1 94.56 80 GLY B N 1
ATOM 1764 C CA . GLY B 1 80 ? 9.711 -5.883 1.387 1 94.56 80 GLY B CA 1
ATOM 1765 C C . GLY B 1 80 ? 8.367 -5.418 1.923 1 94.56 80 GLY B C 1
ATOM 1766 O O . GLY B 1 80 ? 7.742 -6.109 2.73 1 94.56 80 GLY B O 1
ATOM 1767 N N . ARG B 1 81 ? 8.055 -4.215 1.617 1 94.06 81 ARG B N 1
ATOM 1768 C CA . ARG B 1 81 ? 6.719 -3.67 1.824 1 94.06 81 ARG B CA 1
ATOM 1769 C C . ARG B 1 81 ? 6.129 -3.154 0.516 1 94.06 81 ARG B C 1
ATOM 1771 O O . ARG B 1 81 ? 5.898 -1.953 0.363 1 94.06 81 ARG B O 1
ATOM 1778 N N . ASP B 1 82 ? 5.867 -4.062 -0.363 1 96.81 82 ASP B N 1
ATOM 1779 C CA . ASP B 1 82 ? 5.594 -3.703 -1.75 1 96.81 82 ASP B CA 1
ATOM 1780 C C . ASP B 1 82 ? 4.098 -3.801 -2.059 1 96.81 82 ASP B C 1
ATOM 1782 O O . ASP B 1 82 ? 3.406 -4.672 -1.53 1 96.81 82 ASP B O 1
ATOM 1786 N N . VAL B 1 83 ? 3.656 -2.904 -2.861 1 97.12 83 VAL B N 1
ATOM 1787 C CA . VAL B 1 83 ? 2.242 -2.887 -3.221 1 97.12 83 VAL B CA 1
ATOM 1788 C C . VAL B 1 83 ? 2.09 -3.076 -4.73 1 97.12 83 VAL B C 1
ATOM 1790 O O . VAL B 1 83 ? 3.031 -2.84 -5.488 1 97.12 83 VAL B O 1
ATOM 1793 N N . PHE B 1 84 ? 0.984 -3.588 -5.145 1 97.75 84 PHE B N 1
ATOM 1794 C CA . PHE B 1 84 ? 0.623 -3.82 -6.539 1 97.75 84 PHE B CA 1
ATOM 1795 C C . PHE B 1 84 ? -0.836 -3.457 -6.789 1 97.75 84 PHE B C 1
ATOM 1797 O O . PHE B 1 84 ? -1.73 -3.947 -6.094 1 97.75 84 PHE B O 1
ATOM 1804 N N . GLN B 1 85 ? -1.047 -2.582 -7.746 1 96.81 85 GLN B N 1
ATOM 1805 C CA . GLN B 1 85 ? -2.42 -2.195 -8.062 1 96.81 85 GLN B CA 1
ATOM 1806 C C . GLN B 1 85 ? -3.023 -3.119 -9.117 1 96.81 85 GLN B C 1
ATOM 1808 O O . GLN B 1 85 ? -2.4 -3.385 -10.141 1 96.81 85 GLN B O 1
ATOM 1813 N N . LEU B 1 86 ? -4.227 -3.561 -8.797 1 97.94 86 LEU B N 1
ATOM 1814 C CA . LEU B 1 86 ? -4.996 -4.387 -9.719 1 97.94 86 LEU B CA 1
ATOM 1815 C C . LEU B 1 86 ? -5.812 -3.521 -10.672 1 97.94 86 LEU B C 1
ATOM 1817 O O . LEU B 1 86 ? -7.012 -3.32 -10.461 1 97.94 86 LEU B O 1
ATOM 1821 N N . LEU B 1 87 ? -5.289 -3.193 -11.797 1 96.56 87 LEU B N 1
ATOM 1822 C CA . LEU B 1 87 ? -5.852 -2.15 -12.648 1 96.56 87 LEU B CA 1
ATOM 1823 C C . LEU B 1 87 ? -6.98 -2.701 -13.516 1 96.56 87 LEU B C 1
ATOM 1825 O O . LEU B 1 87 ? -7.934 -1.985 -13.828 1 96.56 87 LEU B O 1
ATOM 1829 N N . GLN B 1 88 ? -6.902 -3.953 -13.883 1 97.56 88 GLN B N 1
ATOM 1830 C CA . GLN B 1 88 ? -7.852 -4.523 -14.828 1 97.56 88 GLN B CA 1
ATOM 1831 C C . GLN B 1 88 ? -8.578 -5.723 -14.227 1 97.56 88 GLN B C 1
ATOM 1833 O O . GLN B 1 88 ? -7.992 -6.477 -13.445 1 97.56 88 GLN B O 1
ATOM 1838 N N . PRO B 1 89 ? -9.828 -5.867 -14.68 1 98 89 PRO B N 1
ATOM 1839 C CA . PRO B 1 89 ? -10.531 -7.086 -14.281 1 98 89 PRO B CA 1
ATOM 1840 C C . PRO B 1 89 ? -10.055 -8.32 -15.039 1 98 89 PRO B C 1
ATOM 1842 O O . PRO B 1 89 ? -10.523 -8.586 -16.156 1 98 89 PRO B O 1
ATOM 1845 N N . LYS B 1 90 ? -9.172 -8.984 -14.578 1 98.62 90 LYS B N 1
ATOM 1846 C CA . LYS B 1 90 ? -8.57 -10.203 -15.102 1 98.62 90 LYS B CA 1
ATOM 1847 C C . LYS B 1 90 ? -7.875 -10.992 -14 1 98.62 90 LYS B C 1
ATOM 1849 O O . LYS B 1 90 ? -7.738 -10.5 -12.875 1 98.62 90 LYS B O 1
ATOM 1854 N N . PRO B 1 91 ? -7.465 -12.211 -14.312 1 98.75 91 PRO B N 1
ATOM 1855 C CA . PRO B 1 91 ? -6.625 -12.898 -13.336 1 98.75 91 PRO B CA 1
ATOM 1856 C C . PRO B 1 91 ? -5.203 -12.344 -13.281 1 98.75 91 PRO B C 1
ATOM 1858 O O . PRO B 1 91 ? -4.648 -11.945 -14.305 1 98.75 91 PRO B O 1
ATOM 1861 N N . TYR B 1 92 ? -4.684 -12.266 -12.109 1 98.88 92 TYR B N 1
ATOM 1862 C CA . TYR B 1 92 ? -3.275 -11.977 -11.859 1 98.88 92 TYR B CA 1
ATOM 1863 C C . TYR B 1 92 ? -2.602 -13.148 -11.156 1 98.88 92 TYR B C 1
ATOM 1865 O O . TYR B 1 92 ? -3.223 -13.82 -10.328 1 98.88 92 TYR B O 1
ATOM 1873 N N . TYR B 1 93 ? -1.345 -13.328 -11.422 1 98.94 93 TYR B N 1
ATOM 1874 C CA . TYR B 1 93 ? -0.552 -14.398 -10.836 1 98.94 93 TYR B CA 1
ATOM 1875 C C . TYR B 1 93 ? 0.767 -13.867 -10.289 1 98.94 93 TYR B C 1
ATOM 1877 O O . TYR B 1 93 ? 1.454 -13.094 -10.953 1 98.94 93 TYR B O 1
ATOM 1885 N N . PHE B 1 94 ? 1.092 -14.312 -9.109 1 98.88 94 PHE B N 1
ATOM 1886 C CA . PHE B 1 94 ? 2.33 -13.922 -8.445 1 98.88 94 PHE B CA 1
ATOM 1887 C C . PHE B 1 94 ? 3.066 -15.141 -7.906 1 98.88 94 PHE B C 1
ATOM 1889 O O . PHE B 1 94 ? 2.441 -16.078 -7.426 1 98.88 94 PHE B O 1
ATOM 1896 N N . ILE B 1 95 ? 4.395 -15.125 -7.934 1 98.88 95 ILE B N 1
ATOM 1897 C CA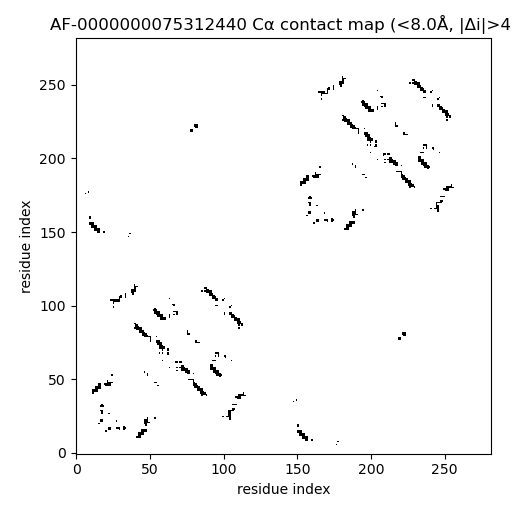 . ILE B 1 95 ? 5.176 -16.203 -7.34 1 98.88 95 ILE B CA 1
ATOM 1898 C C . ILE B 1 95 ? 6.363 -15.617 -6.578 1 98.88 95 ILE B C 1
ATOM 1900 O O . ILE B 1 95 ? 6.762 -14.477 -6.816 1 98.88 95 ILE B O 1
ATOM 1904 N N . CYS B 1 96 ? 6.902 -16.328 -5.672 1 98.81 96 CYS B N 1
ATOM 1905 C CA . CYS B 1 96 ? 8.242 -16.062 -5.156 1 98.81 96 CYS B CA 1
ATOM 1906 C C . CYS B 1 96 ? 9.305 -16.688 -6.055 1 98.81 96 CYS B C 1
ATOM 1908 O O . CYS B 1 96 ? 9.352 -17.906 -6.219 1 98.81 96 CYS B O 1
ATOM 1910 N N . GLY B 1 97 ? 10.141 -15.883 -6.566 1 98 97 GLY B N 1
ATOM 1911 C CA . GLY B 1 97 ? 11.156 -16.359 -7.5 1 98 97 GLY B CA 1
ATOM 1912 C C . GLY B 1 97 ? 12.438 -16.781 -6.816 1 98 97 GLY B C 1
ATOM 1913 O O . GLY B 1 97 ? 13.359 -17.297 -7.469 1 98 97 GLY B O 1
ATOM 1914 N N . LYS B 1 98 ? 12.547 -16.656 -5.566 1 96.75 98 LYS B N 1
ATOM 1915 C CA . LYS B 1 98 ? 13.75 -17 -4.816 1 96.75 98 LYS B CA 1
ATOM 1916 C C . LYS B 1 98 ? 13.578 -18.328 -4.086 1 96.75 98 LYS B C 1
ATOM 1918 O O . LYS B 1 98 ? 14.148 -18.531 -3.01 1 96.75 98 LYS B O 1
ATOM 1923 N N . GLY B 1 99 ? 12.625 -19.125 -4.625 1 93.5 99 GLY B N 1
ATOM 1924 C CA . GLY B 1 99 ? 12.336 -20.406 -3.996 1 93.5 99 GLY B CA 1
ATOM 1925 C C . GLY B 1 99 ? 10.961 -20.453 -3.354 1 93.5 99 GLY B C 1
ATOM 1926 O O . GLY B 1 99 ? 10.242 -19.453 -3.342 1 93.5 99 GLY B O 1
ATOM 1927 N N . TYR B 1 100 ? 10.406 -21.719 -3.078 1 96.38 100 TYR B N 1
ATOM 1928 C CA . TYR B 1 100 ? 9.211 -21.984 -2.277 1 96.38 100 TYR B CA 1
ATOM 1929 C C . TYR B 1 100 ? 7.957 -21.953 -3.141 1 96.38 100 TYR B C 1
ATOM 1931 O O . TYR B 1 100 ? 6.883 -22.359 -2.697 1 96.38 100 TYR B O 1
ATOM 1939 N N . CYS B 1 101 ? 8.141 -21.5 -4.414 1 98.19 101 CYS B N 1
ATOM 1940 C CA . CYS B 1 101 ? 6.977 -21.484 -5.293 1 98.19 101 CYS B CA 1
ATOM 1941 C C . CYS B 1 101 ? 6.34 -22.859 -5.383 1 98.19 101 CYS B C 1
ATOM 1943 O O . CYS B 1 101 ? 5.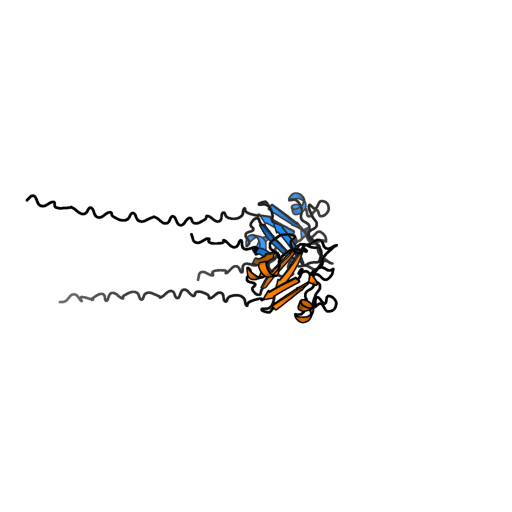125 -23 -5.227 1 98.19 101 CYS B O 1
ATOM 1945 N N . ASP B 1 102 ? 7.145 -23.859 -5.57 1 97.44 102 ASP B N 1
ATOM 1946 C CA . ASP B 1 102 ? 6.645 -25.219 -5.719 1 97.44 102 ASP B CA 1
ATOM 1947 C C . ASP B 1 102 ? 6.008 -25.719 -4.422 1 97.44 102 ASP B C 1
ATOM 1949 O O . ASP B 1 102 ? 5.266 -26.703 -4.43 1 97.44 102 ASP B O 1
ATOM 1953 N N . GLN B 1 103 ? 6.371 -25.031 -3.412 1 97 103 GLN B N 1
ATOM 1954 C CA . GLN B 1 103 ? 5.824 -25.422 -2.115 1 97 103 GLN B CA 1
ATOM 1955 C C . GLN B 1 103 ? 4.633 -24.547 -1.737 1 97 103 GLN B C 1
ATOM 1957 O O . GLN B 1 103 ? 4.148 -24.609 -0.606 1 97 103 GLN B O 1
ATOM 1962 N N . GLY B 1 104 ? 4.184 -23.656 -2.605 1 98 104 GLY B N 1
ATOM 1963 C CA . GLY B 1 104 ? 2.906 -22.984 -2.391 1 98 104 GLY B CA 1
ATOM 1964 C C . GLY B 1 104 ? 3.037 -21.484 -2.211 1 98 104 GLY B C 1
ATOM 1965 O O . GLY B 1 104 ? 2.035 -20.797 -2.035 1 98 104 GLY B O 1
ATOM 1966 N N . MET B 1 105 ? 4.281 -21.016 -2.236 1 98.5 105 MET B N 1
ATOM 1967 C CA . MET B 1 105 ? 4.43 -19.562 -2.111 1 98.5 105 MET B CA 1
ATOM 1968 C C . MET B 1 105 ? 4.133 -18.875 -3.436 1 98.5 105 MET B C 1
ATOM 1970 O O . MET B 1 105 ? 5.035 -18.312 -4.062 1 98.5 105 MET B O 1
ATOM 1974 N N . LYS B 1 106 ? 2.926 -18.891 -3.859 1 98.81 106 LYS B N 1
ATOM 1975 C CA . LYS B 1 106 ? 2.355 -18.312 -5.078 1 98.81 106 LYS B CA 1
ATOM 1976 C C . LYS B 1 106 ? 0.884 -17.969 -4.883 1 98.81 106 LYS B C 1
ATOM 1978 O O . LYS B 1 106 ? 0.218 -18.516 -4.004 1 98.81 106 LYS B O 1
ATOM 1983 N N . LEU B 1 107 ? 0.393 -17.016 -5.625 1 98.88 107 LEU B N 1
ATOM 1984 C CA . LEU B 1 107 ? -0.94 -16.438 -5.441 1 98.88 107 LEU B CA 1
ATOM 1985 C C . LEU B 1 107 ? -1.614 -16.188 -6.785 1 98.88 107 LEU B C 1
ATOM 1987 O O . LEU B 1 107 ? -1.009 -15.617 -7.691 1 98.88 107 LEU B O 1
ATOM 1991 N N . ALA B 1 108 ? -2.775 -16.672 -6.945 1 98.81 108 ALA B N 1
ATOM 1992 C CA . ALA B 1 108 ? -3.682 -16.312 -8.031 1 98.81 108 ALA B CA 1
ATOM 1993 C C . ALA B 1 108 ? -4.859 -15.492 -7.516 1 98.81 108 ALA B C 1
ATOM 1995 O O . ALA B 1 108 ? -5.473 -15.844 -6.504 1 98.81 108 ALA B O 1
ATOM 1996 N N . VAL B 1 109 ? -5.094 -14.414 -8.164 1 98.31 109 VAL B N 1
ATOM 1997 C CA . VAL B 1 109 ? -6.234 -13.578 -7.801 1 98.31 109 VAL B CA 1
ATOM 1998 C C . VAL B 1 109 ? -7.109 -13.344 -9.031 1 98.31 109 VAL B C 1
ATOM 2000 O O . VAL B 1 109 ? -6.602 -13.039 -10.109 1 98.31 109 VAL B O 1
ATOM 2003 N N . ASN B 1 110 ? -8.414 -13.516 -8.867 1 98.31 110 ASN B N 1
ATOM 2004 C CA . ASN B 1 110 ? -9.375 -13.148 -9.906 1 98.31 110 ASN B CA 1
ATOM 2005 C C . ASN B 1 110 ? -10.023 -11.797 -9.617 1 98.31 110 ASN B C 1
ATOM 2007 O O . ASN B 1 110 ? -10.805 -11.672 -8.672 1 98.31 110 ASN B O 1
ATOM 2011 N N . VAL B 1 111 ? -9.719 -10.828 -10.508 1 98.44 111 VAL B N 1
ATOM 2012 C CA . VAL B 1 111 ? -10.164 -9.461 -10.273 1 98.44 111 VAL B CA 1
ATOM 2013 C C . VAL B 1 111 ? -11.477 -9.211 -11.016 1 98.44 111 VAL B C 1
ATOM 2015 O O . VAL B 1 111 ? -11.578 -9.469 -12.211 1 98.44 111 VAL B O 1
ATOM 2018 N N . LEU B 1 112 ? -12.43 -8.703 -10.258 1 97.75 112 LEU B N 1
ATOM 2019 C CA . LEU B 1 112 ? -13.758 -8.391 -10.781 1 97.75 112 LEU B CA 1
ATOM 2020 C C . LEU B 1 112 ? -13.852 -6.922 -11.18 1 97.75 112 LEU B C 1
ATOM 2022 O O . LEU B 1 112 ? -13.102 -6.09 -10.664 1 97.75 112 LEU B O 1
ATOM 2026 N N . PRO B 1 113 ? -14.75 -6.637 -12.164 1 95.81 113 PRO B N 1
ATOM 2027 C CA . PRO B 1 113 ? -14.992 -5.211 -12.391 1 95.81 113 PRO B CA 1
ATOM 2028 C C . PRO B 1 113 ? -15.562 -4.508 -11.164 1 95.81 113 PRO B C 1
ATOM 2030 O O . PRO B 1 113 ? -16.234 -5.137 -10.344 1 95.81 113 PRO B O 1
ATOM 2033 N N . GLN B 1 114 ? -15.172 -3.24 -11.039 1 91.06 114 GLN B N 1
ATOM 2034 C CA . GLN B 1 114 ? -15.758 -2.479 -9.945 1 91.06 114 GLN B CA 1
ATOM 2035 C C . GLN B 1 114 ? -17.281 -2.504 -10.016 1 91.06 114 GLN B C 1
ATOM 2037 O O . GLN B 1 114 ? -17.859 -2.359 -11.094 1 91.06 114 GLN B O 1
ATOM 2042 N N . PRO B 1 115 ? -17.891 -2.783 -8.812 1 82.69 115 PRO B N 1
ATOM 2043 C CA . PRO B 1 115 ? -19.344 -2.783 -8.852 1 82.69 115 PRO B CA 1
ATOM 2044 C C . PRO B 1 115 ? -19.922 -1.438 -9.281 1 82.69 115 PRO B C 1
ATOM 2046 O O . PRO B 1 115 ? -19.344 -0.389 -8.977 1 82.69 115 PRO B O 1
ATOM 2049 N N . SER B 1 116 ? -20.812 -1.424 -10.211 1 70.81 116 SER B N 1
ATOM 2050 C CA . SER B 1 116 ? -21.469 -0.205 -10.664 1 70.81 116 SER B CA 1
ATOM 2051 C C . SER B 1 116 ? -22.141 0.521 -9.508 1 70.81 116 SER B C 1
ATOM 2053 O O . SER B 1 116 ? -22.766 -0.109 -8.656 1 70.81 116 SER B O 1
ATOM 2055 N N . THR B 1 117 ? -21.547 1.503 -8.953 1 56.44 117 THR B N 1
ATOM 2056 C CA . THR B 1 117 ? -22.344 2.311 -8.039 1 56.44 117 THR B CA 1
ATOM 2057 C C . THR B 1 117 ? -23.75 2.539 -8.602 1 56.44 117 THR B C 1
ATOM 2059 O O . THR B 1 117 ? -23.906 3.176 -9.648 1 56.44 117 THR B O 1
ATOM 2062 N N . THR B 1 118 ? -24.594 1.606 -8.68 1 45.25 118 THR B N 1
ATOM 2063 C CA . THR B 1 118 ? -25.969 1.988 -9.008 1 45.25 118 THR B CA 1
ATOM 2064 C C . THR B 1 118 ? -26.375 3.234 -8.234 1 45.25 118 THR B C 1
ATOM 2066 O O . THR B 1 118 ? -26.391 3.229 -7 1 45.25 118 THR B O 1
ATOM 2069 N N . SER B 1 119 ? -26.047 4.395 -8.773 1 42.78 119 SER B N 1
ATOM 2070 C CA . SER B 1 119 ? -26.828 5.531 -8.32 1 42.78 119 SER B CA 1
ATOM 2071 C C . SER B 1 119 ? -28.25 5.109 -7.957 1 42.78 119 SER B C 1
ATOM 2073 O O . SER B 1 119 ? -29.016 4.648 -8.82 1 42.78 119 SER B O 1
ATOM 2075 N N . ASN B 1 120 ? -28.391 4.48 -6.895 1 39.56 120 ASN B N 1
ATOM 2076 C CA . ASN B 1 120 ? -29.781 4.445 -6.465 1 39.56 120 ASN B CA 1
ATOM 2077 C C . ASN B 1 120 ? -30.469 5.793 -6.672 1 39.56 120 ASN B C 1
ATOM 2079 O O . ASN B 1 120 ? -30.188 6.758 -5.957 1 39.56 120 ASN B O 1
ATOM 2083 N N . SER B 1 121 ? -30.562 6.195 -7.855 1 38.81 121 SER B N 1
ATOM 2084 C CA . SER B 1 121 ? -31.516 7.27 -8.102 1 38.81 121 SER B CA 1
ATOM 2085 C C . SER B 1 121 ? -32.812 7.062 -7.309 1 38.81 121 SER B C 1
ATOM 2087 O O . SER B 1 121 ? -33.531 6.102 -7.543 1 38.81 121 SER B O 1
ATOM 2089 N N . ILE B 1 122 ? -32.688 7.379 -6.117 1 39.03 122 ILE B N 1
ATOM 2090 C CA . ILE B 1 122 ? -33.969 7.547 -5.445 1 39.03 122 ILE B CA 1
ATOM 2091 C C . ILE B 1 122 ? -34.938 8.305 -6.359 1 39.03 122 ILE B C 1
ATOM 2093 O O . ILE B 1 122 ? -34.656 9.461 -6.723 1 39.03 122 ILE B O 1
ATOM 2097 N N . THR B 1 123 ? -35.531 7.629 -7.281 1 36.72 123 THR B N 1
ATOM 2098 C CA . THR B 1 123 ? -36.719 8.242 -7.906 1 36.72 123 THR B CA 1
ATOM 2099 C C . THR B 1 123 ? -37.656 8.82 -6.852 1 36.72 123 THR B C 1
ATOM 2101 O O . THR B 1 123 ? -38.219 8.078 -6.055 1 36.72 123 THR B O 1
ATOM 2104 N N . LEU B 1 124 ? -37.25 9.984 -6.383 1 34.84 124 LEU B N 1
ATOM 2105 C CA . LEU B 1 124 ? -38.25 10.711 -5.629 1 34.84 124 LEU B CA 1
ATOM 2106 C C . LEU B 1 124 ? -39.594 10.688 -6.352 1 34.84 124 LEU B C 1
ATOM 2108 O O . LEU B 1 124 ? -39.719 11.164 -7.484 1 34.84 124 LEU B O 1
ATOM 2112 N N . ILE B 1 125 ? -40.406 9.625 -6.191 1 37.22 125 ILE B N 1
ATOM 2113 C CA . ILE B 1 125 ? -41.781 9.633 -6.621 1 37.22 125 ILE B CA 1
ATOM 2114 C C . ILE B 1 125 ? -42.469 10.922 -6.145 1 37.22 125 ILE B C 1
ATOM 2116 O O . ILE B 1 125 ? -42.5 11.203 -4.945 1 37.22 125 ILE B O 1
ATOM 2120 N N . SER B 1 126 ? -42.312 12.008 -6.902 1 36.09 126 SER B N 1
ATOM 2121 C CA . SER B 1 126 ? -43.094 13.234 -6.715 1 36.09 126 SER B CA 1
ATOM 2122 C C . SER B 1 126 ? -44.562 12.938 -6.426 1 36.09 126 SER B C 1
ATOM 2124 O O . SER B 1 126 ? -45.219 12.289 -7.23 1 36.09 126 SER B O 1
ATOM 2126 N N . SER B 1 127 ? -44.938 12.688 -5.207 1 37 127 SER B N 1
ATOM 2127 C CA . SER B 1 127 ? -46.344 12.609 -4.82 1 37 127 SER B CA 1
ATOM 2128 C C . SER B 1 127 ? -47.125 13.805 -5.355 1 37 127 SER B C 1
ATOM 2130 O O . SER B 1 127 ? -46.688 14.953 -5.199 1 37 127 SER B O 1
ATOM 2132 N N . SER B 1 128 ? -47.875 13.633 -6.426 1 40.59 128 SER B N 1
ATOM 2133 C CA . SER B 1 128 ? -48.844 14.562 -7.02 1 40.59 128 SER B CA 1
ATOM 2134 C C . SER B 1 128 ? -49.781 15.156 -5.961 1 40.59 128 SER B C 1
ATOM 2136 O O . SER B 1 128 ? -50.406 14.422 -5.191 1 40.59 128 SER B O 1
ATOM 2138 N N . ALA B 1 129 ? -49.5 16.391 -5.496 1 42.22 129 ALA B N 1
ATOM 2139 C CA . ALA B 1 129 ? -50.344 17.234 -4.645 1 42.22 129 ALA B CA 1
ATOM 2140 C C . ALA B 1 129 ? -51.781 17.25 -5.164 1 42.22 129 ALA B C 1
ATOM 2142 O O . ALA B 1 129 ? -52.031 17.391 -6.367 1 42.22 129 ALA B O 1
ATOM 2143 N N . PHE B 1 130 ? -52.781 16.578 -4.523 1 39.09 130 PHE B N 1
ATOM 2144 C CA . PHE B 1 130 ? -54.219 16.625 -4.719 1 39.09 130 PHE B CA 1
ATOM 2145 C C . PHE B 1 130 ? -54.688 18.062 -4.762 1 39.09 130 PHE B C 1
ATOM 2147 O O . PHE B 1 130 ? -54.375 18.859 -3.875 1 39.09 130 PHE B O 1
ATOM 2154 N N . SER B 1 131 ? -54.906 18.641 -5.926 1 39.75 131 SER B N 1
ATOM 2155 C CA . SER B 1 131 ? -55.531 19.938 -6.188 1 39.75 131 SER B CA 1
ATOM 2156 C C . SER B 1 131 ? -56.938 20 -5.59 1 39.75 131 SER B C 1
ATOM 2158 O O . SER B 1 131 ? -57.781 19.203 -5.93 1 39.75 131 SER B O 1
ATOM 2160 N N . PHE B 1 132 ? -57.094 20.406 -4.348 1 39.47 132 PHE B N 1
ATOM 2161 C CA . PHE B 1 132 ? -58.406 20.656 -3.773 1 39.47 132 PHE B CA 1
ATOM 2162 C C . PHE B 1 132 ? -59.156 21.703 -4.594 1 39.47 132 PHE B C 1
ATOM 2164 O O . PHE B 1 132 ? -58.625 22.766 -4.906 1 39.47 132 PHE B O 1
ATOM 2171 N N . ALA B 1 133 ? -60.094 21.297 -5.453 1 39.66 133 ALA B N 1
ATOM 2172 C CA . ALA B 1 133 ? -61.062 22.062 -6.25 1 39.66 133 ALA B CA 1
ATOM 2173 C C . ALA B 1 133 ? -61.906 22.984 -5.363 1 39.66 133 ALA B C 1
ATOM 2175 O O . ALA B 1 133 ? -62.625 22.516 -4.488 1 39.66 133 ALA B O 1
ATOM 2176 N N . ALA B 1 134 ? -61.375 24.219 -4.988 1 38.66 134 ALA B N 1
ATOM 2177 C CA . ALA B 1 134 ? -62.156 25.219 -4.258 1 38.66 134 ALA B CA 1
ATOM 2178 C C . ALA B 1 134 ? -63.438 25.547 -4.98 1 38.66 134 ALA B C 1
ATOM 2180 O O . ALA B 1 134 ? -63.438 25.812 -6.188 1 38.66 134 ALA B O 1
ATOM 2181 N N . VAL B 1 135 ? -64.562 24.922 -4.633 1 39.28 135 VAL B N 1
ATOM 2182 C CA . VAL B 1 135 ? -65.938 25.156 -5.047 1 39.28 135 VAL B CA 1
ATOM 2183 C C . VAL B 1 135 ? -66.25 26.641 -4.883 1 39.28 135 VAL B C 1
ATOM 2185 O O . VAL B 1 135 ? -66.125 27.188 -3.785 1 39.28 135 VAL B O 1
ATOM 2188 N N . SER B 1 136 ? -66.062 27.469 -5.918 1 36.62 136 SER B N 1
ATOM 2189 C CA . SER B 1 136 ? -66.438 28.875 -6.039 1 36.62 136 SER B CA 1
ATOM 2190 C C . SER B 1 136 ? -67.938 29.062 -5.777 1 36.62 136 SER B C 1
ATOM 2192 O O . SER B 1 136 ? -68.812 28.594 -6.555 1 36.62 136 SER B O 1
ATOM 2194 N N . ILE B 1 137 ? -68.375 28.812 -4.652 1 35.75 137 ILE B N 1
ATOM 2195 C CA . ILE B 1 137 ? -69.812 29.109 -4.445 1 35.75 137 ILE B CA 1
ATOM 2196 C C . ILE B 1 137 ? -70.062 30.594 -4.707 1 35.75 137 ILE B C 1
ATOM 2198 O O . ILE B 1 137 ? -69.5 31.453 -4.023 1 35.75 137 ILE B O 1
ATOM 2202 N N . LEU B 1 138 ? -70.125 30.969 -5.949 1 36 138 LEU B N 1
ATOM 2203 C CA . LEU B 1 138 ? -70.562 32.281 -6.387 1 36 138 LEU B CA 1
ATOM 2204 C C . LEU B 1 138 ? -71.875 32.719 -5.652 1 36 138 LEU B C 1
ATOM 2206 O O . LEU B 1 138 ? -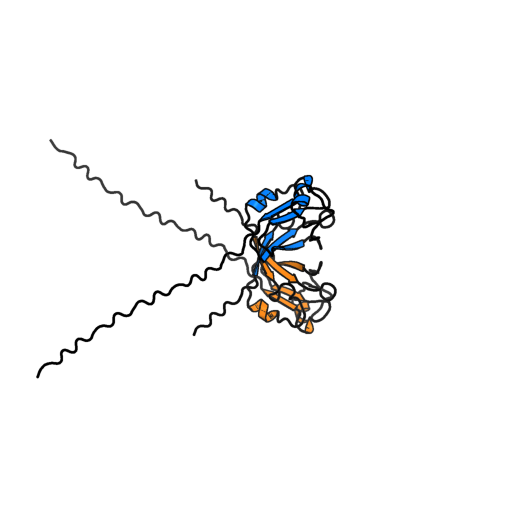72.875 32 -5.68 1 36 138 LEU B O 1
ATOM 2210 N N . ALA B 1 139 ? -71.625 33.5 -4.59 1 33.5 139 ALA B N 1
ATOM 2211 C CA . ALA B 1 139 ? -72.688 34.188 -3.893 1 33.5 139 ALA B CA 1
ATOM 2212 C C . ALA B 1 139 ? -73.625 34.906 -4.879 1 33.5 139 ALA B C 1
ATOM 2214 O O . ALA B 1 139 ? -73.188 35.656 -5.73 1 33.5 139 ALA B O 1
ATOM 2215 N N . LEU B 1 140 ? -74.938 34.406 -5.078 1 30.31 140 LEU B N 1
ATOM 2216 C CA . LEU B 1 140 ? -76.188 34.844 -5.699 1 30.31 140 LEU B CA 1
ATOM 2217 C C . LEU B 1 140 ? -76.375 36.344 -5.488 1 30.31 140 LEU B C 1
ATOM 2219 O O . LEU B 1 140 ? -75.875 36.906 -4.52 1 30.31 140 LEU B O 1
ATOM 2223 N N . MET B 1 141 ? -77.75 36.875 -6.09 1 26.91 141 MET B N 1
ATOM 2224 C CA . MET B 1 141 ? -78.688 38.031 -6.148 1 26.91 141 MET B CA 1
ATOM 2225 C C . MET B 1 141 ? -78.812 38.688 -4.77 1 26.91 141 MET B C 1
ATOM 2227 O O . MET B 1 141 ? -78.875 37.969 -3.762 1 26.91 141 MET B O 1
#

Secondary structure (DSSP, 8-state):
----------EEEEEEGGGSTT--STT--HHHHHHT--EETT-EEEEE--TTT---EEE-HHHHHHT--SS-SEE--SSSEEEEE--SSSEEEEE-TTTTGGGT-EEEEEEEPPP--------------------------/----------EEEEEEGGGSTT--STT--HHHHHHT--EETT-EEEEE--TTT---EEE-HHHHHHT--SS-SEE--SSSEEEEE--SSSEEEEE-TTTTGGGT-EEEEEEEPPP--------------------------

Nearest PDB structures (foldseek):
  1ws8-assembly1_C  TM=9.225E-01  e=1.553E-10  Cucurbita pepo
  1x9u-assembly2_B  TM=8.914E-01  e=5.791E-09  Armoracia rusticana
  1jer-assembly1_A-2  TM=8.585E-01  e=6.590E-09  Cucumis sativus
  2cbp-assembly1_A  TM=8.683E-01  e=5.791E-09  Cucumis sativus
  5ue6-assembly3_I  TM=5.012E-01  e=3.497E-03  Neisseria gonorrhoeae FA 1090

Foldseek 3Di:
DPPPPPVPPPDAAEDEQLRDQARLDAPGQRVVVQVPDAAAAFHKYWHAHALVQWFKFKADPVCLVVVPPPHTPDTQDDGRGGMDGRHDQAKIKIATNNDCSVVRSIHIHGYHYDPPPPPPPPPPPPPPDPPPPPPPPPPPD/DPPPPPVPDPDAAEDEQLRDQARLDAPGQRVVVQVVDAAAAFHKYWHAHALVQWFKFKADPVCLVVVPPPHTPDTQDDGRGGMDGRHDQAKIKIATNNDCSVVRSIHIHGYHYDPPPPPPPPPPPPPPDPPPPPPCPPDDD

Radius of gyration: 28.41 Å; Cα contacts (8 Å, |Δi|>4): 524; chains: 2; bounding box: 97×69×57 Å

Solvent-accessible surface area (backbone atoms only — not comparable to full-atom values): 16579 Å² total; per-residue (Å²): 134,85,77,75,73,74,71,76,73,48,58,40,49,29,36,30,41,64,56,39,74,65,30,55,41,82,93,42,64,32,64,64,49,44,70,75,53,84,44,38,33,64,23,33,39,34,41,11,38,57,56,91,65,44,48,43,29,33,32,48,70,68,32,54,79,66,58,50,66,84,74,48,76,45,76,54,59,62,67,22,61,25,55,49,72,37,74,56,61,41,75,48,28,36,33,24,66,64,56,54,29,90,73,43,32,39,43,72,45,68,28,34,66,59,75,74,76,67,70,72,67,72,71,73,75,73,76,78,78,80,78,79,79,79,76,75,77,77,74,83,120,133,85,77,75,74,76,72,75,73,49,60,40,50,29,36,29,41,66,57,38,74,64,30,56,42,82,94,42,66,34,64,65,49,45,70,75,55,85,44,40,32,64,23,32,38,35,43,12,36,58,55,91,66,44,47,42,28,32,31,49,69,68,32,55,78,66,58,51,68,84,73,49,76,44,76,54,58,62,67,23,62,26,58,48,72,37,75,56,58,43,75,46,30,37,32,25,63,64,55,52,29,91,72,42,32,38,44,70,44,70,27,34,67,58,76,74,76,68,72,73,66,72,72,72,76,74,75,78,78,80,78,78,79,78,78,76,74,73,81,81,136

Sequence (282 aa):
MMIVRVESSTTTTLHRVGGGRYTWNPNVNFSDWANHERFYSGEWLYFGFDPTSHNVLEVNKSSYEQCIDTDFISNVTRGGRDVFQLLQPKPYYFICGKGYCDQGMKLAVNVLPQPSTTSNSITLISSSAFSFAAVSILALMMMIVRVESSTTTTLHRVGGGRYTWNPNVNFSDWANHERFYSGEWLYFGFDPTSHNVLEVNKSSYEQCIDTDFISNVTRGGRDVFQLLQPKPYYFICGKGYCDQGMKLAVNVLPQPSTTSNSITLISSSAFSFAAVSILALM

pLDDT: mean 82.68, std 24.71, range [24.5, 98.94]

InterPro domains:
  IPR003245 Phytocyanin domain [PF02298] (24-105)
  IPR003245 Phytocyanin domain [PS51485] (13-113)
  IPR008972 Cupredoxin [G3DSA:2.60.40.420] (11-113)
  IPR008972 Cupredoxin [SSF49503] (13-113)
  IPR039391 Phytocyanin-like [PTHR33021] (14-124)

Organism: NCBI:txid81985